Protein AF-A0A8C4RZ28-F1 (afdb_monomer)

Nearest PDB structures (foldseek):
  7pnw-assembly1_R  TM=8.929E-01  e=3.226E-17  Mus musculus
  8oir-assembly1_AR  TM=8.904E-01  e=5.263E-17  Homo sapiens
  6gaw-assembly1_Aa  TM=8.760E-01  e=1.327E-16  Sus scrofa
  6nf8-assembly1_a  TM=8.782E-01  e=1.621E-15  Bos taurus
  5aj4-assembly1_Aa  TM=8.940E-01  e=3.870E-15  Sus scrofa

Foldseek 3Di:
DDADPCVLVPDDPDDDDDDDDDDDDPVVVVVVPPDPCVQLAADDDDDDDDAWCAAACWDLPPVDDLVRTFGWHQDPVRDITGHGPLRSVLRCCVSPPDPPDDNDDDPCLVPVLQPLVCLVVQVVPPDDPVSLLSSLVNCLVVLVLVSCHNHSCSVVSLVSCLVVVNCVSVLVSCVVVVVQVVSQVSLVVSCVVCVPDPLNVVCVVVVQDRVSSVVSVCVVVPPPDDPCVVVVVVVVVPPDDDDDDD

Sequence (246 aa):
TGLDLQKVFRPVKMEMKHPSYHLMTDEQLFEQKKPTGQMLQIVPVLPERKPVCDILAVDITFNVPHRERFIVTREPDGTLCKATCVERDWMVQIYFPYKGRQLTAPAVFEEGLRRPIVHEVILNYRSRRIIHHLTYENIDQHGNCDLLCSTHHFGRMVWYLGSKIRIDGLIIDMILRGLIHDAESAVELYHMMYSQFQSVKEATVQQASRIDLLKVRCILFYLVVYCVTGCYEILKHNSVFEHLHM

Radius of gyration: 24.18 Å; Cα contacts (8 Å, |Δi|>4): 204; chains: 1; bounding box: 71×36×69 Å

Organism: Erpetoichthys calabaricus (NCBI:txid27687)

Solvent-accessible surface area (backbone atoms only — not comparable to full-atom values): 15357 Å² total; per-residue (Å²): 107,74,84,46,67,68,74,64,67,50,92,72,98,64,91,81,74,85,85,85,85,80,92,74,54,73,68,58,51,52,59,71,63,56,76,68,65,76,78,52,53,62,72,81,87,73,77,84,78,78,89,38,52,24,50,67,58,64,64,78,63,84,93,56,56,85,89,75,51,57,41,41,26,62,49,97,90,69,52,71,43,59,43,25,69,65,56,50,54,38,50,47,43,70,81,55,66,52,88,94,66,68,86,66,82,64,70,59,70,75,66,34,65,81,38,78,89,40,45,67,60,55,61,70,42,95,59,58,70,66,57,52,51,55,42,45,53,50,30,58,78,66,66,49,60,67,78,36,49,40,43,34,57,33,65,56,44,53,52,50,29,48,77,65,76,55,46,63,65,57,40,50,51,26,51,79,69,65,37,53,68,64,32,38,55,51,51,53,51,46,38,71,77,43,64,86,41,68,54,45,53,52,27,62,76,66,68,44,59,63,70,44,41,55,51,45,49,45,64,78,56,65,83,72,80,75,74,59,73,71,50,52,56,66,56,46,76,62,84,74,71,81,87,90,87,130

InterPro domains:
  IPR019374 Small ribosomal subunit protein mS22 [PF10245] (1-193)
  IPR019374 Small ribosomal subunit protein mS22 [PTHR13071] (1-216)

Secondary structure (DSSP, 8-state):
----HHHHTPPP-S-PPPP------HHHHHHHTS--GGGGPPPP-PPPPPP----EEE---TTS-TTT--EEE--TTS---BPPHHHHHHHHHHHS--TT--SSPPTHHHHGGG-GGGHHHHHHS---HHHHHHHHHHHHHTT-GGGGTTSTTHHHHHHHHHHTT--HHHHHHHHHTT-HHHHHHHHHHHHHH-TTSHHHHHHHHTT--THHHHHHHHHHHTTS-SSTTTHHHHHHTSS-------

Structure (mmCIF, N/CA/C/O backbone):
data_AF-A0A8C4RZ28-F1
#
_entry.id   AF-A0A8C4RZ28-F1
#
loop_
_atom_site.group_PDB
_atom_site.id
_atom_site.type_symbol
_atom_site.label_atom_id
_atom_site.label_alt_id
_atom_site.label_comp_id
_atom_site.label_asym_id
_atom_site.label_entity_id
_atom_site.label_seq_id
_atom_site.pdbx_PDB_ins_code
_atom_site.Cartn_x
_atom_site.Cartn_y
_atom_site.Cartn_z
_atom_site.occupancy
_atom_site.B_iso_or_equiv
_atom_site.auth_seq_id
_atom_site.auth_comp_id
_atom_site.auth_asym_id
_atom_site.auth_atom_id
_atom_site.pdbx_PDB_model_num
ATOM 1 N N . THR A 1 1 ? -8.500 -3.355 7.940 1.00 69.25 1 THR A N 1
ATOM 2 C CA . THR A 1 1 ? -8.484 -2.921 6.506 1.00 69.25 1 THR A CA 1
ATOM 3 C C . THR A 1 1 ? -9.834 -2.426 6.025 1.00 69.25 1 THR A C 1
ATOM 5 O O . THR A 1 1 ? -9.862 -1.516 5.201 1.00 69.25 1 THR A O 1
ATOM 8 N N . GLY A 1 2 ? -10.931 -3.043 6.483 1.00 79.88 2 GLY A N 1
ATOM 9 C CA . GLY A 1 2 ? -12.271 -2.792 5.959 1.00 79.88 2 GLY A CA 1
ATOM 10 C C . GLY A 1 2 ? -12.520 -3.433 4.590 1.00 79.88 2 GLY A C 1
ATOM 11 O O . GLY A 1 2 ? -11.589 -3.821 3.879 1.00 79.88 2 GLY A O 1
ATOM 12 N N . LEU A 1 3 ? -13.801 -3.537 4.241 1.00 83.38 3 LEU A N 1
ATOM 13 C CA . LEU A 1 3 ? -14.280 -3.875 2.908 1.00 83.38 3 LEU A CA 1
ATOM 14 C C . LEU A 1 3 ? -15.506 -3.012 2.606 1.00 83.38 3 LEU A C 1
ATOM 16 O O . LEU A 1 3 ? -16.610 -3.304 3.056 1.00 83.38 3 LEU A O 1
ATOM 20 N N . ASP A 1 4 ? -15.301 -1.974 1.809 1.00 86.94 4 ASP A N 1
ATOM 21 C CA . ASP A 1 4 ? -16.368 -1.181 1.212 1.00 86.94 4 ASP A CA 1
ATOM 22 C C . ASP A 1 4 ? -16.444 -1.491 -0.287 1.00 86.94 4 ASP A C 1
ATOM 24 O O . ASP A 1 4 ? -15.558 -1.129 -1.065 1.00 86.94 4 ASP A O 1
ATOM 28 N N . LEU A 1 5 ? -17.520 -2.172 -0.685 1.00 85.00 5 LEU A N 1
ATOM 29 C CA . LEU A 1 5 ? -17.770 -2.547 -2.074 1.00 85.00 5 LEU A CA 1
ATOM 30 C C . LEU A 1 5 ? -17.961 -1.319 -2.980 1.00 85.00 5 LEU A C 1
ATOM 32 O O . LEU A 1 5 ? -17.537 -1.365 -4.133 1.00 85.00 5 LEU A O 1
ATOM 36 N N . GLN A 1 6 ? -18.537 -0.220 -2.480 1.00 87.44 6 GLN A N 1
ATOM 37 C CA . GLN A 1 6 ? -18.760 0.996 -3.275 1.00 87.44 6 GLN A CA 1
ATOM 38 C C . GLN A 1 6 ? -17.433 1.676 -3.621 1.00 87.44 6 GLN A C 1
ATOM 40 O O . GLN A 1 6 ? -17.224 2.112 -4.754 1.00 87.44 6 GLN A O 1
ATOM 45 N N . LYS A 1 7 ? -16.497 1.714 -2.665 1.00 86.62 7 LYS A N 1
ATOM 46 C CA . LYS A 1 7 ? -15.151 2.259 -2.875 1.00 86.62 7 LYS A CA 1
ATOM 47 C C . LYS A 1 7 ? -14.280 1.356 -3.753 1.00 86.62 7 LYS A C 1
ATOM 49 O O . LYS A 1 7 ? -13.594 1.865 -4.639 1.00 86.62 7 LYS A O 1
ATOM 54 N N . VAL A 1 8 ? -14.326 0.034 -3.548 1.00 85.88 8 VAL A N 1
ATOM 55 C CA . VAL A 1 8 ? -13.552 -0.947 -4.340 1.00 85.88 8 VAL A CA 1
ATOM 56 C C . VAL A 1 8 ? -14.013 -0.988 -5.800 1.00 85.88 8 VAL A C 1
ATOM 58 O O . VAL A 1 8 ? -13.176 -0.984 -6.702 1.00 85.88 8 VAL A O 1
ATOM 61 N N . PHE A 1 9 ? -15.326 -0.982 -6.047 1.00 86.00 9 PHE A N 1
ATOM 62 C CA . PHE A 1 9 ? -15.919 -1.060 -7.388 1.00 86.00 9 PHE A CA 1
ATOM 63 C C . PHE A 1 9 ? -16.390 0.302 -7.923 1.00 86.00 9 PHE A C 1
ATOM 65 O O . PHE A 1 9 ? -17.337 0.375 -8.709 1.00 86.00 9 PHE A O 1
ATOM 72 N N . ARG A 1 10 ? -15.723 1.395 -7.524 1.00 88.00 10 ARG A N 1
ATOM 73 C CA . ARG A 1 10 ? -16.066 2.740 -8.007 1.00 88.00 10 ARG A CA 1
ATOM 74 C C . ARG A 1 10 ? -16.015 2.820 -9.547 1.00 88.00 10 ARG A C 1
ATOM 76 O O . ARG A 1 10 ? -15.091 2.262 -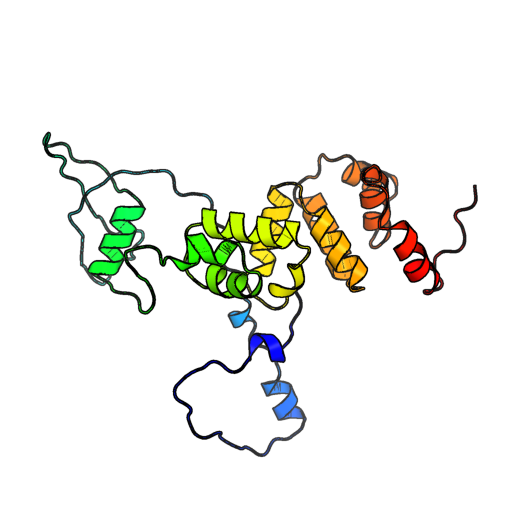10.148 1.00 88.00 10 ARG A O 1
ATOM 83 N N . PRO A 1 11 ? -16.929 3.557 -10.205 1.00 87.69 11 PRO A N 1
ATOM 84 C CA . PRO A 1 11 ? -16.898 3.728 -11.655 1.00 87.69 11 PRO A CA 1
ATOM 85 C C . PRO A 1 11 ? -15.580 4.349 -12.139 1.00 87.69 11 PRO A C 1
ATOM 87 O O . PRO A 1 11 ? -15.198 5.447 -11.729 1.00 87.69 11 PRO A O 1
ATOM 90 N N . VAL A 1 12 ? -14.885 3.655 -13.041 1.00 85.94 12 VAL A N 1
ATOM 91 C CA . VAL A 1 12 ? -13.654 4.141 -13.683 1.00 85.94 12 VAL A CA 1
ATOM 92 C C . VAL A 1 12 ? -13.994 4.702 -15.061 1.00 85.94 12 VAL A C 1
ATOM 94 O O . VAL A 1 12 ? -14.770 4.108 -15.805 1.00 85.94 12 VAL A O 1
ATOM 97 N N . LYS A 1 13 ? -13.384 5.836 -15.427 1.00 85.56 13 LYS A N 1
ATOM 98 C CA . LYS A 1 13 ? -13.502 6.412 -16.774 1.00 85.56 13 LYS A CA 1
ATOM 99 C C . LYS A 1 13 ? -12.837 5.479 -17.793 1.00 85.56 13 LYS A C 1
ATOM 101 O O . LYS A 1 13 ? -11.613 5.441 -17.890 1.00 85.56 13 LYS A O 1
ATOM 106 N N . MET A 1 14 ? -13.651 4.733 -18.530 1.00 85.25 14 MET A N 1
ATOM 107 C CA . MET A 1 14 ? -13.254 3.841 -19.621 1.00 85.25 14 MET A CA 1
ATOM 108 C C . MET A 1 14 ? -14.318 3.868 -20.726 1.00 85.25 14 MET A C 1
ATOM 110 O O . MET A 1 14 ? -15.401 4.417 -20.523 1.00 85.25 14 MET A O 1
ATOM 114 N N . GLU A 1 15 ? -14.025 3.276 -21.884 1.00 89.25 15 GLU A N 1
ATOM 115 C CA . GLU A 1 15 ? -15.022 3.081 -22.942 1.00 89.25 15 GLU A CA 1
ATOM 116 C C . GLU A 1 15 ? -16.187 2.238 -22.407 1.00 89.25 15 GLU A C 1
ATOM 118 O O . GLU A 1 15 ? -16.020 1.076 -22.027 1.00 89.25 15 GLU A O 1
ATOM 123 N N . MET A 1 16 ? -17.368 2.851 -22.316 1.00 85.75 16 MET A N 1
ATOM 124 C CA . MET A 1 16 ? -18.527 2.224 -21.689 1.00 85.75 16 MET A CA 1
ATOM 125 C C . MET A 1 16 ? -19.170 1.210 -22.633 1.00 85.75 16 MET A C 1
ATOM 127 O O . MET A 1 16 ? -19.556 1.537 -23.753 1.00 85.75 16 MET A O 1
ATOM 131 N N . LYS A 1 17 ? -19.330 -0.019 -22.144 1.00 89.62 17 LYS A N 1
ATOM 132 C CA . LYS A 1 17 ? -20.180 -1.040 -22.765 1.00 89.62 17 LYS A CA 1
ATOM 133 C C . LYS A 1 17 ? -21.597 -0.926 -22.205 1.00 89.62 17 LYS A C 1
ATOM 135 O O . LYS A 1 17 ? -21.784 -0.445 -21.088 1.00 89.62 17 LYS A O 1
ATOM 140 N N . HIS A 1 18 ? -22.590 -1.389 -22.960 1.00 92.19 18 HIS A N 1
ATOM 141 C CA . HIS A 1 18 ? -23.968 -1.437 -22.473 1.00 92.19 18 HIS A CA 1
ATOM 142 C C . HIS A 1 18 ? -24.080 -2.351 -21.234 1.00 92.19 18 HIS A C 1
ATOM 144 O O . HIS A 1 18 ? -23.489 -3.435 -21.237 1.00 92.19 18 HIS A O 1
ATOM 150 N N . PRO A 1 19 ? -24.812 -1.941 -20.181 1.00 93.38 19 PRO A N 1
ATOM 151 C CA . PRO A 1 19 ? -25.001 -2.759 -18.988 1.00 93.38 19 PRO A CA 1
ATOM 152 C C . PRO A 1 19 ? -25.872 -3.987 -19.287 1.00 93.38 19 PRO A C 1
ATOM 154 O O . PRO A 1 19 ? -26.877 -3.898 -19.991 1.00 93.38 19 PRO A O 1
ATOM 157 N N . SER A 1 20 ? -25.498 -5.134 -18.721 1.00 93.00 20 SER A N 1
ATOM 158 C CA . SER A 1 20 ? -26.235 -6.395 -18.839 1.00 93.00 20 SER A CA 1
ATOM 159 C C . SER A 1 20 ? -27.137 -6.621 -17.624 1.00 93.00 20 SER A C 1
ATOM 161 O O . SER A 1 20 ? -26.639 -6.839 -16.515 1.00 93.00 20 SER A O 1
ATOM 163 N N . TYR A 1 21 ? -28.452 -6.607 -17.832 1.00 94.50 21 TYR A N 1
ATOM 164 C CA . TYR A 1 21 ? -29.443 -6.870 -16.788 1.00 94.50 21 TYR A CA 1
ATOM 165 C C . TYR A 1 21 ? -29.777 -8.362 -16.711 1.00 94.50 21 TYR A C 1
ATOM 167 O O . TYR A 1 21 ? -29.933 -9.023 -17.734 1.00 94.50 21 TYR A O 1
ATOM 175 N N . HIS A 1 22 ? -29.908 -8.877 -15.490 1.00 92.88 22 HIS A N 1
ATOM 176 C CA . HIS A 1 22 ? -30.200 -10.279 -15.204 1.00 92.88 22 HIS A CA 1
ATOM 177 C C . HIS A 1 22 ? -31.216 -10.356 -14.060 1.00 92.88 22 HIS A C 1
ATOM 179 O O . HIS A 1 22 ? -31.146 -9.562 -13.123 1.00 92.88 22 HIS A O 1
ATOM 185 N N . LEU A 1 23 ? -32.141 -11.314 -14.126 1.00 95.56 23 LEU A N 1
ATOM 186 C CA . LEU A 1 23 ? -33.040 -11.644 -13.018 1.00 95.56 23 LEU A CA 1
ATOM 187 C C . LEU A 1 23 ? -32.355 -12.693 -12.134 1.00 95.56 23 LEU A C 1
ATOM 189 O O . LEU A 1 23 ? -31.813 -13.667 -12.655 1.00 95.56 23 LEU A O 1
ATOM 193 N N . MET A 1 24 ? -32.353 -12.481 -10.818 1.00 94.31 24 MET A N 1
ATOM 194 C CA . MET A 1 24 ? -31.663 -13.330 -9.841 1.00 94.31 24 MET A CA 1
ATOM 195 C C . MET A 1 24 ? -32.536 -13.551 -8.608 1.00 94.31 24 MET A C 1
ATOM 197 O O . MET A 1 24 ? -33.335 -12.688 -8.249 1.00 94.31 24 MET A O 1
ATOM 201 N N . THR A 1 25 ? -32.351 -14.694 -7.954 1.00 96.31 25 THR A N 1
ATOM 202 C CA . THR A 1 25 ? -32.879 -14.958 -6.606 1.00 96.31 25 THR A CA 1
ATOM 203 C C . THR A 1 25 ? -31.969 -14.353 -5.533 1.00 96.31 25 THR A C 1
ATOM 205 O O . THR A 1 25 ? -30.799 -14.063 -5.798 1.00 96.31 25 THR A O 1
ATOM 208 N N . ASP A 1 26 ? -32.478 -14.191 -4.309 1.00 94.69 26 ASP A N 1
ATOM 209 C CA . ASP A 1 26 ? -31.702 -13.634 -3.189 1.00 94.69 26 ASP A CA 1
ATOM 210 C C . ASP A 1 26 ? -30.440 -14.455 -2.875 1.00 94.69 26 ASP A C 1
ATOM 212 O O . ASP A 1 26 ? -29.389 -13.888 -2.573 1.00 94.69 26 ASP A O 1
ATOM 216 N N . GLU A 1 27 ? -30.510 -15.781 -3.025 1.00 93.69 27 GLU A N 1
ATOM 217 C CA . GLU A 1 27 ? -29.371 -16.692 -2.866 1.00 93.69 27 GLU A CA 1
ATOM 218 C C . GLU A 1 27 ? -28.278 -16.403 -3.906 1.00 93.69 27 GLU A C 1
ATOM 220 O O . GLU A 1 27 ? -27.130 -16.141 -3.546 1.00 93.69 27 GLU A O 1
ATOM 225 N N . GLN A 1 28 ? -28.642 -16.349 -5.193 1.00 92.00 28 GLN A N 1
ATOM 226 C CA . GLN A 1 28 ? -27.722 -16.018 -6.290 1.00 92.00 28 GLN A CA 1
ATOM 227 C C . GLN A 1 28 ? -27.103 -14.623 -6.119 1.00 92.00 28 GLN A C 1
ATOM 229 O O . GLN A 1 28 ? -25.911 -14.426 -6.364 1.00 92.00 28 GLN A O 1
ATOM 234 N N . LEU A 1 29 ? -27.900 -13.655 -5.664 1.00 90.12 29 LEU A N 1
ATOM 235 C CA . LEU A 1 29 ? -27.456 -12.293 -5.389 1.00 90.12 29 LEU A CA 1
ATOM 236 C C . LEU A 1 29 ? -26.497 -12.232 -4.190 1.00 90.12 29 LEU A C 1
ATOM 238 O O . LEU A 1 29 ? -25.532 -11.465 -4.225 1.00 90.12 29 LEU A O 1
ATOM 242 N N . PHE A 1 30 ? -26.706 -13.044 -3.150 1.00 87.25 30 PHE A N 1
ATOM 243 C CA . PHE A 1 30 ? -25.757 -13.181 -2.044 1.00 87.25 30 PHE A CA 1
ATOM 244 C C . PHE A 1 30 ? -24.435 -13.800 -2.513 1.00 87.25 30 PHE A C 1
ATOM 246 O O . PHE A 1 30 ? -23.367 -13.308 -2.149 1.00 87.25 30 PHE A O 1
ATOM 253 N N . GLU A 1 31 ? -24.486 -14.828 -3.363 1.00 87.94 31 GLU A N 1
ATOM 254 C CA . GLU A 1 31 ? -23.287 -15.459 -3.919 1.00 87.94 31 GLU A CA 1
ATOM 255 C C . GLU A 1 31 ? -22.462 -14.500 -4.778 1.00 87.94 31 GLU A C 1
ATOM 257 O O . GLU A 1 31 ? -21.252 -14.403 -4.580 1.00 87.94 31 GLU A O 1
ATOM 262 N N . GLN A 1 32 ? -23.099 -13.738 -5.672 1.00 84.06 32 GLN A N 1
ATOM 263 C CA . GLN A 1 32 ? -22.396 -12.753 -6.502 1.00 84.06 32 GLN A CA 1
ATOM 264 C C . GLN A 1 32 ? -21.867 -11.549 -5.714 1.00 84.06 32 GLN A C 1
ATOM 266 O O . GLN A 1 32 ? -20.890 -10.929 -6.129 1.00 84.06 32 GLN A O 1
ATOM 271 N N . LYS A 1 33 ? -22.467 -11.223 -4.563 1.00 80.56 33 LYS A N 1
ATOM 272 C CA . LYS A 1 33 ? -21.948 -10.193 -3.650 1.00 80.56 33 LYS A CA 1
ATOM 273 C C . LYS A 1 33 ? -20.729 -10.646 -2.838 1.00 80.56 33 LYS A C 1
ATOM 275 O O . LYS A 1 33 ? -20.120 -9.797 -2.183 1.00 80.56 33 LYS A O 1
ATOM 280 N N . LYS A 1 34 ? -20.349 -11.934 -2.854 1.00 76.88 34 LYS A N 1
ATOM 281 C CA . LYS A 1 34 ? -19.150 -12.412 -2.144 1.00 76.88 34 LYS A CA 1
ATOM 282 C C . LYS A 1 34 ? -17.901 -11.738 -2.747 1.00 76.88 34 LYS A C 1
ATOM 284 O O . LYS A 1 34 ? -17.627 -11.906 -3.934 1.00 76.88 34 LYS A O 1
ATOM 289 N N . PRO A 1 35 ? -17.125 -10.973 -1.960 1.00 66.62 35 PRO A N 1
ATOM 290 C CA . PRO A 1 35 ? -15.996 -10.198 -2.464 1.00 66.62 35 PRO A CA 1
ATOM 291 C C . PRO A 1 35 ? -14.853 -11.102 -2.936 1.00 66.62 35 PRO A C 1
ATOM 293 O O . PRO A 1 35 ? -14.369 -11.962 -2.197 1.00 66.62 35 PRO A O 1
ATOM 296 N N . THR A 1 36 ? -14.332 -10.850 -4.136 1.00 65.62 36 THR A N 1
ATOM 297 C CA . THR A 1 36 ? -13.135 -11.535 -4.631 1.00 65.62 36 THR A CA 1
ATOM 298 C C . THR A 1 36 ? -11.897 -11.019 -3.891 1.00 65.62 36 THR A C 1
ATOM 300 O O . THR A 1 36 ? -11.308 -10.004 -4.267 1.00 65.62 36 THR A O 1
ATOM 303 N N . GLY A 1 37 ? -11.466 -11.731 -2.843 1.00 66.31 37 GLY A N 1
ATOM 304 C CA . GLY A 1 37 ? -10.336 -11.334 -1.981 1.00 66.31 37 GLY A CA 1
ATOM 305 C C . GLY A 1 37 ? -9.010 -11.060 -2.712 1.00 66.31 37 GLY A C 1
ATOM 306 O O . GLY A 1 37 ? -8.143 -10.368 -2.184 1.00 66.31 37 GLY A O 1
ATOM 307 N N . GLN A 1 38 ? -8.878 -11.524 -3.959 1.00 72.56 38 GLN A N 1
ATOM 308 C CA . GLN A 1 38 ? -7.757 -11.231 -4.857 1.00 72.56 38 GLN A CA 1
ATOM 309 C C . GLN A 1 38 ? -7.548 -9.723 -5.105 1.00 72.56 38 GLN A C 1
ATOM 311 O O . GLN A 1 38 ? -6.407 -9.282 -5.206 1.00 72.56 38 GLN A O 1
ATOM 316 N N . MET A 1 39 ? -8.611 -8.906 -5.164 1.00 71.50 39 MET A N 1
ATOM 317 C CA . MET A 1 39 ? -8.486 -7.464 -5.461 1.00 71.50 39 MET A CA 1
ATOM 318 C C . MET A 1 39 ? -7.881 -6.646 -4.308 1.00 71.50 39 MET A C 1
ATOM 320 O O . MET A 1 39 ? -7.285 -5.595 -4.542 1.00 71.50 39 MET A O 1
ATOM 324 N N . LEU A 1 40 ? -8.012 -7.132 -3.069 1.00 81.69 40 LEU A N 1
ATOM 325 C CA . LEU A 1 40 ? -7.435 -6.515 -1.870 1.00 81.69 40 LEU A CA 1
ATOM 326 C C . LEU A 1 40 ? -6.154 -7.216 -1.394 1.00 81.69 40 LEU A C 1
ATOM 328 O O . LEU A 1 40 ? -5.654 -6.910 -0.311 1.00 81.69 40 LEU A O 1
ATOM 332 N N . GLN A 1 41 ? -5.594 -8.129 -2.197 1.00 84.06 41 GLN A N 1
ATOM 333 C CA . GLN A 1 41 ? -4.365 -8.832 -1.850 1.00 84.06 41 GLN A CA 1
ATOM 334 C C . GLN A 1 41 ? -3.201 -7.840 -1.699 1.00 84.06 41 GLN A C 1
ATOM 336 O O . GLN A 1 41 ? -2.799 -7.158 -2.643 1.00 84.06 41 GLN A O 1
ATOM 341 N N . ILE A 1 42 ? -2.649 -7.763 -0.487 1.00 82.31 42 ILE A N 1
ATOM 342 C CA . ILE A 1 42 ? -1.569 -6.834 -0.151 1.00 82.31 42 ILE A CA 1
ATOM 343 C C . ILE A 1 42 ? -0.306 -7.215 -0.934 1.00 82.31 42 ILE A C 1
ATOM 345 O O . ILE A 1 42 ? 0.193 -8.337 -0.840 1.00 82.31 42 ILE A O 1
ATOM 349 N N . VAL A 1 43 ? 0.248 -6.254 -1.677 1.00 81.06 43 VAL A N 1
ATOM 350 C CA . VAL A 1 43 ? 1.538 -6.423 -2.361 1.00 81.06 43 VAL A CA 1
ATOM 351 C C . VAL A 1 43 ? 2.650 -6.530 -1.304 1.00 81.06 43 VAL A C 1
ATOM 353 O O . VAL A 1 43 ? 2.762 -5.623 -0.473 1.00 81.06 43 VAL A O 1
ATOM 356 N N . PRO A 1 44 ? 3.493 -7.583 -1.324 1.00 83.50 44 PRO A N 1
ATOM 357 C CA . PRO A 1 44 ? 4.492 -7.812 -0.284 1.00 83.50 44 PRO A CA 1
ATOM 358 C C . PRO A 1 44 ? 5.498 -6.660 -0.189 1.00 83.50 44 PRO A C 1
ATOM 360 O O . PRO A 1 44 ? 6.042 -6.193 -1.196 1.00 83.50 44 PRO A O 1
ATOM 363 N N . VAL A 1 45 ? 5.772 -6.212 1.039 1.00 81.75 45 VAL A N 1
ATOM 364 C CA . VAL A 1 45 ? 6.764 -5.165 1.310 1.00 81.75 45 VAL A CA 1
ATOM 365 C C . VAL A 1 45 ? 8.161 -5.773 1.236 1.00 81.75 45 VAL A C 1
ATOM 367 O O . VAL A 1 45 ? 8.607 -6.457 2.150 1.00 81.75 45 VAL A O 1
ATOM 370 N N . LEU A 1 46 ? 8.862 -5.511 0.135 1.00 83.00 46 LEU A N 1
ATOM 371 C CA . LEU A 1 46 ? 10.240 -5.960 -0.055 1.00 83.00 46 LEU A CA 1
ATOM 372 C C . LEU A 1 46 ? 11.248 -4.973 0.570 1.00 83.00 46 LEU A C 1
ATOM 374 O O . LEU A 1 46 ? 10.980 -3.763 0.599 1.00 83.00 46 LEU A O 1
ATOM 378 N N . PRO A 1 47 ? 12.414 -5.457 1.042 1.00 79.44 47 PRO A N 1
ATOM 379 C CA . PRO A 1 47 ? 13.533 -4.594 1.401 1.00 79.44 47 PRO A CA 1
ATOM 380 C C . PRO A 1 47 ? 14.065 -3.849 0.169 1.00 79.44 47 PRO A C 1
ATOM 382 O O . PRO A 1 47 ? 13.747 -4.171 -0.979 1.00 79.44 47 PRO A O 1
ATOM 385 N N . GLU A 1 48 ? 14.887 -2.832 0.409 1.00 75.88 48 GLU A N 1
ATOM 386 C CA . GLU A 1 48 ? 15.544 -2.109 -0.673 1.00 75.88 48 GLU A CA 1
ATOM 387 C C . GLU A 1 48 ? 16.554 -3.012 -1.391 1.00 75.88 48 GLU A C 1
ATOM 389 O O . GLU A 1 48 ? 17.261 -3.808 -0.766 1.00 75.88 48 GLU A O 1
ATOM 394 N N . ARG A 1 49 ? 16.598 -2.916 -2.724 1.00 74.44 49 ARG A N 1
ATOM 395 C CA . ARG A 1 49 ? 17.598 -3.634 -3.513 1.00 74.44 49 ARG A CA 1
ATOM 396 C C . ARG A 1 49 ? 18.952 -2.992 -3.244 1.00 74.44 49 ARG A C 1
ATOM 398 O O . ARG A 1 49 ? 19.091 -1.784 -3.409 1.00 74.44 49 ARG A O 1
ATOM 405 N N . LYS A 1 50 ? 19.947 -3.799 -2.877 1.00 75.44 50 LYS A N 1
ATOM 406 C CA . LYS A 1 50 ? 21.337 -3.333 -2.849 1.00 75.44 50 LYS A CA 1
ATOM 407 C C . LYS A 1 50 ? 21.716 -2.823 -4.250 1.00 75.44 50 LYS A C 1
ATOM 409 O O . LYS A 1 50 ? 21.277 -3.438 -5.227 1.00 75.44 50 LYS A O 1
ATOM 414 N N . PRO A 1 51 ? 22.483 -1.726 -4.363 1.00 66.44 51 PRO A N 1
ATOM 415 C CA . PRO A 1 51 ? 23.005 -1.286 -5.642 1.00 66.44 51 PRO A CA 1
ATOM 416 C C . PRO A 1 51 ? 24.002 -2.310 -6.183 1.00 66.44 51 PRO A C 1
ATOM 418 O O . PRO A 1 51 ? 24.719 -2.993 -5.453 1.00 66.44 51 PRO A O 1
ATOM 421 N N . VAL A 1 52 ? 23.953 -2.414 -7.496 1.00 62.91 52 VAL A N 1
ATOM 422 C CA . VAL A 1 52 ? 24.624 -3.302 -8.444 1.00 62.91 52 VAL A CA 1
ATOM 423 C C . VAL A 1 52 ? 24.786 -2.300 -9.652 1.00 62.91 52 VAL A C 1
ATOM 425 O O . VAL A 1 52 ? 23.908 -1.456 -9.800 1.00 62.91 52 VAL A O 1
ATOM 428 N N . CYS A 1 53 ? 25.880 -2.212 -10.428 1.00 41.69 53 CYS A N 1
ATOM 429 C CA . CYS A 1 53 ? 26.071 -1.369 -11.647 1.00 41.69 53 CYS A CA 1
ATOM 430 C C . CYS A 1 53 ? 26.490 -2.153 -12.957 1.00 41.69 53 CYS A C 1
ATOM 432 O O . CYS A 1 53 ? 27.568 -2.720 -12.927 1.00 41.69 53 CYS A O 1
ATOM 434 N N . ASP A 1 54 ? 25.692 -2.176 -14.069 1.00 48.28 54 ASP A N 1
ATOM 435 C CA . ASP A 1 54 ? 25.792 -2.831 -15.453 1.00 48.28 54 ASP A CA 1
ATOM 436 C C . ASP A 1 54 ? 25.076 -1.856 -16.468 1.00 48.28 54 ASP A C 1
ATOM 438 O O . ASP A 1 54 ? 24.040 -1.303 -16.095 1.00 48.28 54 ASP A O 1
ATOM 442 N N . ILE A 1 55 ? 25.542 -1.721 -17.735 1.00 57.16 55 ILE A N 1
ATOM 443 C CA . ILE A 1 55 ? 25.177 -0.737 -18.816 1.00 57.16 55 ILE A CA 1
ATOM 444 C C . ILE A 1 55 ? 25.598 -1.233 -20.254 1.00 57.16 55 ILE A C 1
ATOM 446 O O . ILE A 1 55 ? 26.717 -0.973 -20.693 1.00 57.16 55 ILE A O 1
ATOM 450 N N . LEU A 1 56 ? 24.836 -1.904 -21.131 1.00 51.53 56 LEU A N 1
ATOM 451 C CA . LEU A 1 56 ? 23.402 -2.194 -21.230 1.00 51.53 56 LEU A CA 1
ATOM 452 C C . LEU A 1 56 ? 23.111 -3.455 -22.120 1.00 51.53 56 LEU A C 1
ATOM 454 O O . LEU A 1 56 ? 22.043 -3.499 -22.721 1.00 51.53 56 LEU A O 1
ATOM 458 N N . ALA A 1 57 ? 23.999 -4.455 -22.318 1.00 61.44 57 ALA A N 1
ATOM 459 C CA . ALA A 1 57 ? 23.719 -5.573 -23.261 1.00 61.44 57 ALA A CA 1
ATOM 460 C C . ALA A 1 57 ? 22.605 -6.512 -22.746 1.00 61.44 57 ALA A C 1
ATOM 462 O O . ALA A 1 57 ? 22.854 -7.354 -21.883 1.00 61.44 57 ALA A O 1
ATOM 463 N N . VAL A 1 58 ? 21.378 -6.334 -23.252 1.00 68.94 58 VAL A N 1
ATOM 464 C CA . VAL A 1 58 ? 20.156 -7.006 -22.780 1.00 68.94 58 VAL A CA 1
ATOM 465 C C . VAL A 1 58 ? 19.963 -8.362 -23.450 1.00 68.94 58 VAL A C 1
ATOM 467 O O . VAL A 1 58 ? 19.793 -8.441 -24.666 1.00 68.94 58 VAL A O 1
ATOM 470 N N . ASP A 1 59 ? 19.860 -9.420 -22.647 1.00 79.38 59 ASP A N 1
ATOM 471 C CA . ASP A 1 59 ? 19.242 -10.664 -23.103 1.00 79.38 59 ASP A CA 1
ATOM 472 C C . ASP A 1 59 ? 17.741 -10.437 -23.368 1.00 79.38 59 ASP A C 1
ATOM 474 O O . ASP A 1 59 ? 16.963 -10.179 -22.441 1.00 79.38 59 ASP A O 1
ATOM 478 N N . ILE A 1 60 ? 17.331 -10.549 -24.635 1.00 84.12 60 ILE A N 1
ATOM 479 C CA . ILE A 1 60 ? 15.944 -10.399 -25.108 1.00 84.12 60 ILE A CA 1
ATOM 480 C C . ILE A 1 60 ? 15.192 -11.738 -25.259 1.00 84.12 60 ILE A C 1
ATOM 482 O O . ILE A 1 60 ? 14.055 -11.759 -25.726 1.00 84.12 60 ILE A O 1
ATOM 486 N N . THR A 1 61 ? 15.763 -12.864 -24.8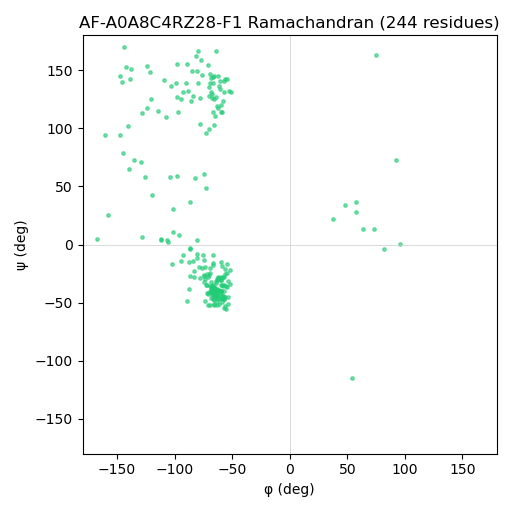15 1.00 87.06 61 THR A N 1
ATOM 487 C CA . THR A 1 61 ? 15.139 -14.202 -24.891 1.00 87.06 61 THR A CA 1
ATOM 488 C C . THR A 1 61 ? 13.811 -14.242 -24.136 1.00 87.06 61 THR A C 1
ATOM 490 O O . THR A 1 61 ? 13.801 -14.108 -22.915 1.00 87.06 61 THR A O 1
ATOM 493 N N . PHE A 1 62 ? 12.672 -14.431 -24.808 1.00 82.50 62 PHE A N 1
ATOM 494 C CA . PHE A 1 62 ? 11.342 -14.271 -24.189 1.00 82.50 62 PHE A CA 1
ATOM 495 C C . PHE A 1 62 ? 11.105 -15.111 -22.920 1.00 82.50 62 PHE A C 1
ATOM 497 O O . PHE A 1 62 ? 10.480 -14.616 -21.987 1.00 82.50 62 PHE A O 1
ATOM 504 N N . ASN A 1 63 ? 11.649 -16.329 -22.842 1.00 87.06 63 ASN A N 1
ATOM 505 C CA . ASN A 1 63 ? 11.356 -17.278 -21.758 1.00 87.06 63 ASN A CA 1
ATOM 506 C C . ASN A 1 63 ? 12.128 -17.036 -20.436 1.00 87.06 63 ASN A C 1
ATOM 508 O O . ASN A 1 63 ? 12.016 -17.833 -19.511 1.00 87.06 63 ASN A O 1
ATOM 512 N N . VAL A 1 64 ? 12.924 -15.963 -20.331 1.00 85.94 64 VAL A N 1
ATOM 513 C CA . VAL A 1 64 ? 13.699 -15.632 -19.117 1.00 85.94 64 VAL A CA 1
ATOM 514 C C . VAL A 1 64 ? 12.956 -14.586 -18.266 1.00 85.94 64 VAL A C 1
ATOM 516 O O . VAL A 1 64 ? 12.601 -13.516 -18.781 1.00 85.94 64 VAL A O 1
ATOM 519 N N . PRO A 1 65 ? 12.722 -14.812 -16.959 1.00 87.31 65 PRO A N 1
ATOM 520 C CA . PRO A 1 65 ? 12.054 -13.826 -16.115 1.00 87.31 65 PRO A CA 1
ATOM 521 C C . PRO A 1 65 ? 12.941 -12.587 -15.904 1.00 87.31 65 PRO A C 1
ATOM 523 O O . PRO A 1 65 ? 14.155 -12.678 -15.733 1.00 87.31 65 PRO A O 1
ATOM 526 N N . HIS A 1 66 ? 12.341 -11.392 -15.851 1.00 84.81 66 HIS A N 1
ATOM 527 C CA . HIS A 1 66 ? 13.087 -10.118 -15.792 1.00 84.81 66 HIS A CA 1
ATOM 528 C C . HIS A 1 66 ? 14.026 -9.953 -14.576 1.00 84.81 66 HIS A C 1
ATOM 530 O O . HIS A 1 66 ? 14.861 -9.050 -14.575 1.00 84.81 66 HIS A O 1
ATOM 536 N N . ARG A 1 67 ? 13.887 -10.789 -13.535 1.00 81.25 67 ARG A N 1
ATOM 537 C CA . ARG A 1 67 ? 14.801 -10.818 -12.379 1.00 81.25 67 ARG A CA 1
ATOM 538 C C . ARG A 1 67 ? 16.120 -11.540 -12.674 1.00 81.25 67 ARG A C 1
ATOM 540 O O . ARG A 1 67 ? 17.121 -11.195 -12.060 1.00 81.25 67 ARG A O 1
ATOM 547 N N . GLU A 1 68 ? 16.107 -12.503 -13.592 1.00 83.19 68 GLU A N 1
ATOM 548 C CA . GLU A 1 68 ? 17.245 -13.374 -13.923 1.00 83.19 68 GLU A CA 1
ATOM 549 C C . GLU A 1 68 ? 17.945 -12.958 -15.226 1.00 83.19 68 GLU A C 1
ATOM 551 O O . GLU A 1 68 ? 19.098 -13.321 -15.434 1.00 83.19 68 GLU A O 1
ATOM 556 N N . ARG A 1 69 ? 17.297 -12.138 -16.072 1.00 84.00 69 ARG A N 1
ATOM 557 C CA . ARG A 1 69 ? 17.911 -11.563 -17.285 1.00 84.00 69 ARG A CA 1
ATOM 558 C C . ARG A 1 69 ? 19.231 -10.861 -16.995 1.00 84.00 69 ARG A C 1
ATOM 560 O O . ARG A 1 69 ? 19.288 -9.972 -16.140 1.00 84.00 69 ARG A O 1
ATOM 567 N N . PHE A 1 70 ? 20.238 -11.169 -17.802 1.00 79.50 70 PHE A N 1
ATOM 568 C CA . PHE A 1 70 ? 21.505 -10.446 -17.860 1.00 79.50 70 PHE A CA 1
ATOM 569 C C . PHE A 1 70 ? 21.356 -9.161 -18.696 1.00 79.50 70 PHE A C 1
ATOM 571 O O . PHE A 1 70 ? 20.654 -9.147 -19.708 1.00 79.50 70 PHE A O 1
ATOM 578 N N . ILE A 1 71 ? 21.973 -8.070 -18.234 1.00 79.00 71 ILE A N 1
ATOM 579 C CA . ILE A 1 71 ? 21.947 -6.734 -18.853 1.00 79.00 71 ILE A CA 1
ATOM 580 C C . ILE A 1 71 ? 23.312 -6.108 -18.532 1.00 79.00 71 ILE A C 1
ATOM 582 O O . ILE A 1 71 ? 23.359 -5.615 -17.431 1.00 79.00 71 ILE A O 1
ATOM 586 N N . VAL A 1 72 ? 24.387 -6.159 -19.353 1.00 79.38 72 VAL A N 1
ATOM 587 C CA . VAL A 1 72 ? 25.808 -6.001 -18.866 1.00 79.38 72 VAL A CA 1
ATOM 588 C C . VAL A 1 72 ? 26.616 -4.707 -19.206 1.00 79.38 72 VAL A C 1
ATOM 590 O O . VAL A 1 72 ? 26.427 -4.241 -20.329 1.00 79.38 72 VAL A O 1
ATOM 593 N N . THR A 1 73 ? 27.481 -4.107 -18.315 1.00 74.19 73 THR A N 1
ATOM 594 C CA . THR A 1 73 ? 28.246 -2.829 -18.626 1.00 74.19 73 THR A CA 1
ATOM 595 C C . THR A 1 73 ? 29.332 -2.986 -19.680 1.00 74.19 73 THR A C 1
ATOM 597 O O . THR A 1 73 ? 30.086 -3.952 -19.666 1.00 74.19 73 THR A O 1
ATOM 600 N N . ARG A 1 74 ? 29.542 -1.920 -20.465 1.00 78.44 74 ARG A N 1
ATOM 601 C CA . ARG A 1 74 ? 30.905 -1.479 -20.786 1.00 78.44 74 ARG A CA 1
ATOM 602 C C . ARG A 1 74 ? 31.092 0.013 -20.498 1.00 78.44 74 ARG A C 1
ATOM 604 O O . ARG A 1 74 ? 30.489 0.847 -21.168 1.00 78.44 74 ARG A O 1
ATOM 611 N N . GLU A 1 75 ? 31.928 0.334 -19.517 1.00 77.62 75 GLU A N 1
ATOM 612 C CA . GLU A 1 75 ? 32.383 1.706 -19.259 1.00 77.62 75 GLU A CA 1
ATOM 613 C C . GLU A 1 75 ? 33.466 2.133 -20.281 1.00 77.62 75 GLU A C 1
ATOM 615 O O . GLU A 1 75 ? 34.067 1.275 -20.941 1.00 77.62 75 GLU A O 1
ATOM 620 N N . PRO A 1 76 ? 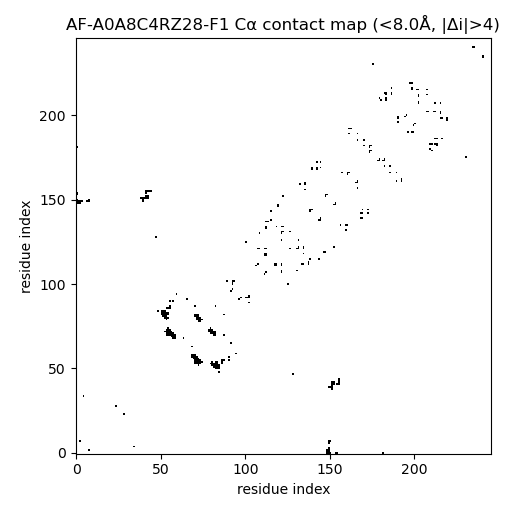33.706 3.447 -20.491 1.00 83.25 76 PRO A N 1
ATOM 621 C CA . PRO A 1 76 ? 34.663 3.934 -21.495 1.00 83.25 76 PRO A CA 1
ATOM 622 C C . PRO A 1 76 ? 36.129 3.579 -21.189 1.00 83.25 76 PRO A C 1
ATOM 624 O O . PRO A 1 76 ? 36.967 3.636 -22.085 1.00 83.25 76 PRO A O 1
ATOM 627 N N . ASP A 1 77 ? 36.434 3.188 -19.952 1.00 82.50 77 ASP A N 1
ATOM 628 C CA . ASP A 1 77 ? 37.721 2.629 -19.522 1.00 82.50 77 ASP A CA 1
ATOM 629 C C . ASP A 1 77 ? 37.929 1.166 -19.980 1.00 82.50 77 ASP A C 1
ATOM 631 O O . ASP A 1 77 ? 39.043 0.647 -19.937 1.00 82.50 77 ASP A O 1
ATOM 635 N N . GLY A 1 78 ? 36.865 0.503 -20.452 1.00 79.62 78 GLY A N 1
ATOM 636 C CA . GLY A 1 78 ? 36.849 -0.898 -20.861 1.00 79.62 78 GLY A CA 1
ATOM 637 C C . GLY A 1 78 ? 36.370 -1.887 -19.793 1.00 79.62 78 GLY A C 1
ATOM 638 O O . GLY A 1 78 ? 36.314 -3.083 -20.095 1.00 79.62 78 GLY A O 1
ATOM 639 N N . THR A 1 79 ? 35.998 -1.428 -18.595 1.00 79.75 79 THR A N 1
ATOM 640 C CA . THR A 1 79 ? 35.574 -2.281 -17.473 1.00 79.75 79 THR A CA 1
ATOM 641 C C . THR A 1 79 ? 34.141 -2.810 -17.656 1.00 79.75 79 THR A C 1
ATOM 643 O O . THR A 1 79 ? 33.271 -2.143 -18.226 1.00 79.75 79 THR A O 1
ATOM 646 N N . LEU A 1 80 ? 33.900 -4.039 -17.175 1.00 72.94 80 LEU A N 1
ATOM 647 C CA . LEU A 1 80 ? 32.619 -4.757 -17.230 1.00 72.94 80 LEU A CA 1
ATOM 648 C C . LEU A 1 80 ? 32.127 -5.102 -15.804 1.00 72.94 80 LEU A C 1
ATOM 650 O O . LEU A 1 80 ? 32.832 -5.748 -15.031 1.00 72.94 80 LEU A O 1
ATOM 654 N N . CYS A 1 81 ? 30.908 -4.689 -15.467 1.00 71.44 81 CYS A N 1
ATOM 655 C CA . CYS A 1 81 ? 30.303 -4.568 -14.130 1.00 71.44 81 CYS A CA 1
ATOM 656 C C . CYS A 1 81 ? 28.808 -4.978 -14.188 1.00 71.44 81 CYS A C 1
ATOM 658 O O . CYS A 1 81 ? 28.240 -4.784 -15.256 1.00 71.44 81 CYS A O 1
ATOM 660 N N . LYS A 1 82 ? 28.228 -5.478 -13.055 1.00 72.94 82 LYS A N 1
ATOM 661 C CA . LYS A 1 82 ? 26.869 -6.074 -12.759 1.00 72.94 82 LYS A CA 1
ATOM 662 C C . LYS A 1 82 ? 25.779 -5.072 -12.253 1.00 72.94 82 LYS A C 1
ATOM 664 O O . LYS A 1 82 ? 26.068 -4.577 -11.190 1.00 72.94 82 LYS A O 1
ATOM 669 N N . ALA A 1 83 ? 24.515 -4.985 -12.766 1.00 73.31 83 ALA A N 1
ATOM 670 C CA . ALA A 1 83 ? 23.435 -3.943 -13.048 1.00 73.31 83 ALA A CA 1
ATOM 671 C C . ALA A 1 83 ? 22.847 -2.869 -12.100 1.00 73.31 83 ALA A C 1
ATOM 673 O O . ALA A 1 83 ? 22.231 -3.244 -11.096 1.00 73.31 83 ALA A O 1
ATOM 674 N N . THR A 1 84 ? 22.752 -1.583 -12.555 1.00 82.25 84 THR A N 1
ATOM 675 C CA . THR A 1 84 ? 21.922 -0.574 -11.842 1.00 82.25 84 THR A CA 1
ATOM 676 C C . THR A 1 84 ? 20.448 -0.867 -12.002 1.00 82.25 84 THR A C 1
ATOM 678 O O . THR A 1 84 ? 19.938 -1.201 -13.073 1.00 82.25 84 THR A O 1
ATOM 681 N N . CYS A 1 85 ? 19.733 -0.761 -10.883 1.00 79.81 85 CYS A N 1
ATOM 682 C CA . CYS A 1 85 ? 18.314 -1.072 -10.847 1.00 79.81 85 CYS A CA 1
ATOM 683 C C . CYS A 1 85 ? 17.498 -0.143 -11.755 1.00 79.81 85 CYS A C 1
ATOM 685 O O . CYS A 1 85 ? 16.494 -0.592 -12.297 1.00 79.81 85 CYS A O 1
ATOM 687 N N . VAL A 1 86 ? 17.938 1.108 -11.943 1.00 81.38 86 VAL A N 1
ATOM 688 C CA . VAL A 1 86 ? 17.265 2.094 -12.802 1.00 81.38 86 VAL A CA 1
ATOM 689 C C . VAL A 1 86 ? 17.472 1.759 -14.277 1.00 81.38 86 VAL A C 1
ATOM 691 O O . VAL A 1 86 ? 16.491 1.668 -15.009 1.00 81.38 86 VAL A O 1
ATOM 694 N N . GLU A 1 87 ? 18.707 1.488 -14.702 1.00 81.31 87 GLU A N 1
ATOM 695 C CA . GLU A 1 87 ? 19.012 1.139 -16.097 1.00 81.31 87 GLU A CA 1
ATOM 696 C C . GLU A 1 87 ? 18.408 -0.209 -16.491 1.00 81.31 87 GLU A C 1
ATOM 698 O O . GLU A 1 87 ? 17.825 -0.321 -17.568 1.00 81.31 87 GLU A O 1
ATOM 703 N N . ARG A 1 88 ? 18.431 -1.209 -15.594 1.00 83.00 88 ARG A N 1
ATOM 704 C CA . ARG A 1 88 ? 17.679 -2.464 -15.772 1.00 83.00 88 ARG A CA 1
ATOM 705 C C . ARG A 1 88 ? 16.183 -2.195 -15.946 1.00 83.00 88 ARG A C 1
ATOM 707 O O . ARG A 1 88 ? 15.570 -2.780 -16.834 1.00 83.00 88 ARG A O 1
ATOM 714 N N . ASP A 1 89 ? 15.582 -1.350 -15.109 1.00 84.31 89 ASP A N 1
ATOM 715 C CA . ASP A 1 89 ? 14.149 -1.045 -15.188 1.00 84.31 89 ASP A CA 1
ATOM 716 C C . ASP A 1 89 ? 13.777 -0.294 -16.479 1.00 84.31 89 ASP A C 1
ATOM 718 O O . ASP A 1 89 ? 12.720 -0.572 -17.053 1.00 84.31 89 ASP A O 1
ATOM 722 N N . TRP A 1 90 ? 14.645 0.600 -16.965 1.00 86.50 90 TRP A N 1
ATOM 723 C CA . TRP A 1 90 ? 14.511 1.252 -18.271 1.00 86.50 90 TRP A CA 1
ATOM 724 C C . TRP A 1 90 ? 14.650 0.260 -19.421 1.00 86.50 90 TRP A C 1
ATOM 726 O O . TRP A 1 90 ? 13.762 0.186 -20.264 1.00 86.50 90 TRP A O 1
ATOM 736 N N . MET A 1 91 ? 15.707 -0.551 -19.430 1.00 87.00 91 MET A N 1
ATOM 737 C CA . MET A 1 91 ? 15.958 -1.537 -20.479 1.00 87.00 91 MET A CA 1
ATOM 738 C C . MET A 1 91 ? 14.844 -2.573 -20.589 1.00 87.00 91 MET A C 1
ATOM 740 O O . MET A 1 91 ? 14.366 -2.855 -21.687 1.00 87.00 91 MET A O 1
ATOM 744 N N . VAL A 1 92 ? 14.353 -3.082 -19.456 1.00 87.88 92 VAL A N 1
ATOM 745 C CA . VAL A 1 92 ? 13.184 -3.967 -19.446 1.00 87.88 92 VAL A CA 1
ATOM 746 C C . VAL A 1 92 ? 11.961 -3.261 -20.035 1.00 87.88 92 VAL A C 1
ATOM 748 O O . VAL A 1 92 ? 11.246 -3.885 -20.804 1.00 87.88 92 VAL A O 1
ATOM 751 N N . GLN A 1 93 ? 11.727 -1.977 -19.751 1.00 89.00 93 GLN A N 1
ATOM 752 C CA . GLN A 1 93 ? 10.586 -1.247 -20.317 1.00 89.00 93 GLN A CA 1
ATOM 753 C C . GLN A 1 93 ? 10.761 -0.873 -21.805 1.00 89.00 93 GLN A C 1
ATOM 755 O O . GLN A 1 93 ? 9.756 -0.737 -22.498 1.00 89.00 93 GLN A O 1
ATOM 760 N N . ILE A 1 94 ? 11.993 -0.723 -22.306 1.00 89.94 94 ILE A N 1
ATOM 761 C CA . ILE A 1 94 ? 12.282 -0.487 -23.733 1.00 89.94 94 ILE A CA 1
ATOM 762 C C . ILE A 1 94 ? 12.015 -1.759 -24.549 1.00 89.94 94 ILE A C 1
ATOM 764 O O . ILE A 1 94 ? 11.273 -1.711 -25.527 1.00 89.94 94 ILE A O 1
ATOM 768 N N . TYR A 1 95 ? 12.586 -2.897 -24.140 1.00 89.75 95 TYR A N 1
ATOM 769 C CA . TYR A 1 95 ? 12.467 -4.159 -24.884 1.00 89.75 95 TYR A CA 1
ATOM 770 C C . TYR A 1 95 ? 11.171 -4.935 -24.587 1.00 89.75 95 TYR A C 1
ATOM 772 O O . TYR A 1 95 ? 10.679 -5.662 -25.446 1.00 89.75 95 TYR A O 1
ATOM 780 N N . PHE A 1 96 ? 10.592 -4.771 -23.393 1.00 90.19 96 PHE A N 1
ATOM 781 C CA . PHE A 1 96 ? 9.358 -5.431 -22.948 1.00 90.19 96 PHE A CA 1
ATOM 782 C C . PHE A 1 96 ? 8.361 -4.392 -22.392 1.00 90.19 96 PHE A C 1
ATOM 784 O O . PHE A 1 96 ? 8.137 -4.322 -21.178 1.00 90.19 96 PHE A O 1
ATOM 791 N N . PRO A 1 97 ? 7.760 -3.553 -23.258 1.00 90.44 97 PRO A N 1
ATOM 792 C CA . PRO A 1 97 ? 6.949 -2.415 -22.835 1.00 90.44 97 PRO A CA 1
ATOM 793 C C . PRO A 1 97 ? 5.679 -2.840 -22.091 1.00 90.44 97 PRO A C 1
ATOM 795 O O . PRO A 1 97 ? 4.721 -3.354 -22.672 1.00 90.44 97 PRO A O 1
ATOM 798 N N . TYR A 1 98 ? 5.631 -2.559 -20.788 1.00 85.81 98 TYR A N 1
ATOM 799 C CA . TYR A 1 98 ? 4.435 -2.756 -19.976 1.00 85.81 98 TYR A CA 1
ATOM 800 C C . TYR A 1 98 ? 3.492 -1.552 -20.103 1.00 85.81 98 TYR A C 1
ATOM 802 O O . TYR A 1 98 ? 3.906 -0.407 -19.887 1.00 85.81 98 TYR A O 1
ATOM 810 N N . LYS A 1 99 ? 2.212 -1.793 -20.423 1.00 84.62 99 LYS A N 1
ATOM 811 C CA . LYS A 1 99 ? 1.201 -0.728 -20.563 1.00 84.62 99 LYS A CA 1
ATOM 812 C C . LYS A 1 99 ? 1.094 0.095 -19.270 1.00 84.62 99 LYS A C 1
ATOM 814 O O . LYS A 1 99 ? 0.989 -0.460 -18.180 1.00 84.62 99 LYS A O 1
ATOM 819 N N . GLY A 1 100 ? 1.121 1.422 -19.401 1.00 78.62 100 GLY A N 1
ATOM 820 C CA . GLY A 1 100 ? 1.015 2.363 -18.278 1.00 78.62 100 GLY A CA 1
ATOM 821 C C . GLY A 1 100 ? 2.311 2.631 -17.500 1.00 78.62 100 GLY A C 1
ATOM 822 O O . GLY A 1 100 ? 2.303 3.495 -16.627 1.00 78.62 100 GLY A O 1
ATOM 823 N N . ARG A 1 101 ? 3.432 1.959 -17.810 1.00 81.94 101 ARG A N 1
ATOM 824 C CA . ARG A 1 101 ? 4.750 2.286 -17.239 1.00 81.94 101 ARG A CA 1
ATOM 825 C C . ARG A 1 101 ? 5.507 3.232 -18.176 1.00 81.94 101 ARG A C 1
ATOM 827 O O . ARG A 1 101 ? 5.696 2.925 -19.348 1.00 81.94 101 ARG A O 1
ATOM 834 N N . GLN A 1 102 ? 5.954 4.370 -17.657 1.00 82.12 102 GLN A N 1
ATOM 835 C CA . GLN A 1 102 ? 6.824 5.310 -18.375 1.00 82.12 102 GLN A CA 1
ATOM 836 C C . GLN A 1 102 ? 8.298 5.098 -17.985 1.00 82.12 102 GLN A C 1
ATOM 838 O O . GLN A 1 102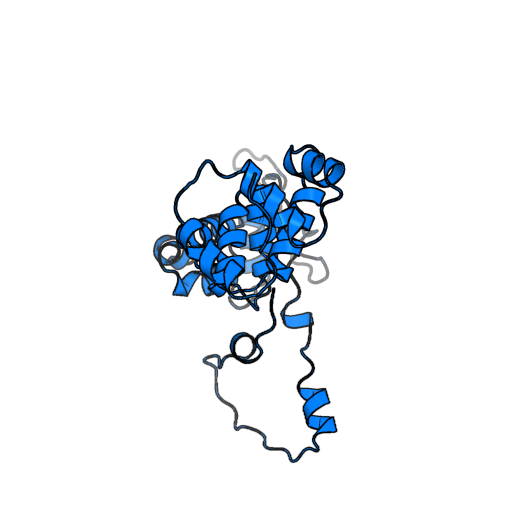 ? 8.579 4.578 -16.903 1.00 82.12 102 GLN A O 1
ATOM 843 N N . LEU A 1 103 ? 9.228 5.478 -18.871 1.00 82.94 103 LEU A N 1
ATOM 844 C CA . LEU A 1 103 ? 10.676 5.436 -18.603 1.00 82.94 103 LEU A CA 1
ATOM 845 C C . LEU A 1 103 ? 11.063 6.495 -17.562 1.00 82.94 103 LEU A C 1
ATOM 847 O O . LEU A 1 103 ? 11.668 6.188 -16.534 1.00 82.94 103 LEU A O 1
ATOM 851 N N . THR A 1 104 ? 10.650 7.737 -17.808 1.00 81.25 104 THR A N 1
ATOM 852 C CA . THR A 1 104 ? 10.786 8.852 -16.869 1.00 81.25 104 THR A CA 1
ATOM 853 C C . THR A 1 104 ? 9.670 8.800 -15.824 1.00 81.25 104 THR A C 1
ATOM 855 O O . THR A 1 104 ? 8.563 8.329 -16.088 1.00 81.25 104 THR A O 1
ATOM 858 N N . ALA A 1 105 ? 9.958 9.281 -14.617 1.00 76.88 105 ALA A N 1
ATOM 859 C CA . ALA A 1 105 ? 8.949 9.475 -13.585 1.00 76.88 105 ALA A CA 1
ATOM 860 C C . ALA A 1 105 ? 7.978 10.610 -13.993 1.00 76.88 105 ALA A C 1
ATOM 862 O O . ALA A 1 105 ? 8.451 11.688 -14.349 1.00 76.88 105 ALA A O 1
ATOM 863 N N . PRO A 1 106 ? 6.645 10.416 -13.940 1.00 79.94 106 PRO A N 1
ATOM 864 C CA . PRO A 1 106 ? 5.688 11.500 -14.155 1.00 79.94 106 PRO A CA 1
ATOM 865 C C . PRO A 1 106 ? 5.839 12.643 -13.138 1.00 79.94 106 PRO A C 1
ATOM 867 O O . PRO A 1 106 ? 5.967 12.389 -11.939 1.00 79.94 106 PRO A O 1
ATOM 870 N N . ALA A 1 107 ? 5.698 13.891 -13.600 1.00 79.44 107 ALA A N 1
ATOM 871 C CA . ALA A 1 107 ? 5.776 15.111 -12.776 1.00 79.44 107 ALA A CA 1
ATOM 872 C C . ALA A 1 107 ? 4.788 15.139 -11.585 1.00 79.44 107 ALA A C 1
ATOM 874 O O . ALA A 1 107 ? 5.015 15.810 -10.580 1.00 79.44 107 ALA A O 1
ATOM 875 N N . VAL A 1 108 ? 3.719 14.335 -11.651 1.00 79.25 108 VAL A N 1
ATOM 876 C CA . VAL A 1 108 ? 2.746 14.129 -10.563 1.00 79.25 108 VAL A CA 1
ATOM 877 C C . VAL A 1 108 ? 3.412 13.689 -9.248 1.00 79.25 108 VAL A C 1
ATOM 879 O O . VAL A 1 108 ? 2.853 13.938 -8.183 1.00 79.25 108 VAL A O 1
ATOM 882 N N . PHE A 1 109 ? 4.601 13.079 -9.275 1.00 74.69 109 PHE A N 1
ATOM 883 C CA . PHE A 1 109 ? 5.316 12.709 -8.046 1.00 74.69 109 PHE A CA 1
ATOM 884 C C . PHE A 1 109 ? 6.000 13.867 -7.320 1.00 74.69 109 PHE A C 1
ATOM 886 O O . PHE A 1 109 ? 6.254 13.740 -6.124 1.00 74.69 109 PHE A O 1
ATOM 893 N N . GLU A 1 110 ? 6.268 14.979 -8.001 1.00 72.12 110 GLU A N 1
ATOM 894 C CA . GLU A 1 110 ? 6.887 16.161 -7.396 1.00 72.12 110 GLU A CA 1
ATOM 895 C C . GLU A 1 110 ? 5.809 17.096 -6.832 1.00 72.12 110 GLU A C 1
ATOM 897 O O . GLU A 1 110 ? 5.851 17.476 -5.661 1.00 72.12 110 GLU A O 1
ATOM 902 N N . GLU A 1 111 ? 4.774 17.395 -7.623 1.00 68.75 111 GLU A N 1
ATOM 903 C CA . GLU A 1 111 ? 3.698 18.313 -7.223 1.00 68.75 111 GLU A CA 1
ATOM 904 C C . GLU A 1 111 ? 2.544 17.629 -6.470 1.00 68.75 111 GLU A C 1
ATOM 906 O O . GLU A 1 111 ? 1.966 18.188 -5.532 1.00 68.75 111 GLU A O 1
ATOM 911 N N . GLY A 1 112 ? 2.175 16.413 -6.885 1.00 65.31 112 GLY A N 1
ATOM 912 C CA . GLY A 1 112 ? 0.968 15.719 -6.426 1.00 65.31 112 GLY A CA 1
ATOM 913 C C . GLY A 1 112 ? 1.065 15.173 -5.003 1.00 65.31 112 GLY A C 1
ATOM 914 O O . GLY A 1 112 ? 0.037 14.972 -4.361 1.00 65.31 112 GLY A O 1
ATOM 915 N N . LEU A 1 113 ? 2.280 15.009 -4.471 1.00 68.31 113 LEU A N 1
ATOM 916 C CA . LEU A 1 113 ? 2.531 14.520 -3.110 1.00 68.31 113 LEU A CA 1
ATOM 917 C C . LEU A 1 113 ? 1.860 15.389 -2.029 1.00 68.31 113 LEU A C 1
ATOM 919 O O . LEU A 1 113 ? 1.500 14.880 -0.967 1.00 68.31 113 LEU A O 1
ATOM 923 N N . ARG A 1 114 ? 1.662 16.685 -2.315 1.00 69.19 114 ARG A N 1
ATOM 924 C CA . ARG A 1 114 ? 1.019 17.670 -1.427 1.00 69.19 114 ARG A CA 1
ATOM 925 C C . ARG A 1 114 ? -0.515 17.617 -1.433 1.00 69.19 114 ARG A C 1
ATOM 927 O O . ARG A 1 114 ? -1.135 18.335 -0.657 1.00 69.19 114 ARG A O 1
ATOM 934 N N . ARG A 1 115 ? -1.149 16.842 -2.324 1.00 75.88 115 ARG A N 1
ATOM 935 C CA . ARG A 1 115 ? -2.611 16.853 -2.521 1.00 75.88 115 ARG A CA 1
ATOM 936 C C . ARG A 1 115 ? -3.231 15.512 -2.102 1.00 75.88 115 ARG A C 1
ATOM 938 O O . ARG A 1 115 ? -2.990 14.524 -2.796 1.00 75.88 115 ARG A O 1
ATOM 945 N N . PRO A 1 116 ? -4.084 15.460 -1.056 1.00 68.44 116 PRO A N 1
ATOM 946 C CA . PRO A 1 116 ? -4.592 14.195 -0.511 1.00 68.44 116 PRO A CA 1
ATOM 947 C C . PRO A 1 116 ? -5.307 13.324 -1.551 1.00 68.44 116 PRO A C 1
ATOM 949 O O . PRO A 1 116 ? -5.066 12.127 -1.639 1.00 68.44 116 PRO A O 1
ATOM 952 N N . ILE A 1 117 ? -6.094 13.941 -2.436 1.00 68.69 117 ILE A N 1
ATOM 953 C CA . ILE A 1 117 ? -6.855 13.270 -3.507 1.00 68.69 117 ILE A CA 1
ATOM 954 C C . ILE A 1 117 ? -5.958 12.427 -4.443 1.00 68.69 117 ILE A C 1
ATOM 956 O O . ILE A 1 117 ? -6.425 11.471 -5.059 1.00 68.69 117 ILE A O 1
ATOM 960 N N . VAL A 1 118 ? -4.669 12.760 -4.563 1.00 78.50 118 VAL A N 1
ATOM 961 C CA . VAL A 1 118 ? -3.746 12.133 -5.523 1.00 78.50 118 VAL A CA 1
ATOM 962 C C . VAL A 1 118 ? -2.952 10.978 -4.894 1.00 78.50 118 VAL A C 1
ATOM 964 O O . VAL A 1 118 ? -2.390 10.165 -5.626 1.00 78.50 118 VAL A O 1
ATOM 967 N N . HIS A 1 119 ? -2.930 10.836 -3.561 1.00 81.06 119 HIS A N 1
ATOM 968 C CA . HIS A 1 119 ? -2.133 9.804 -2.877 1.00 81.06 119 HIS A CA 1
ATOM 969 C C . HIS A 1 119 ? -2.480 8.385 -3.333 1.00 81.06 119 HIS A C 1
ATOM 971 O O . HIS A 1 119 ? -1.581 7.608 -3.634 1.00 81.06 119 HIS A O 1
ATOM 977 N N . GLU A 1 120 ? -3.762 8.046 -3.468 1.00 81.06 120 GLU A N 1
ATOM 978 C CA . GLU A 1 120 ? -4.162 6.712 -3.933 1.00 81.06 120 GLU A CA 1
ATOM 979 C C . GLU A 1 120 ? -3.681 6.437 -5.374 1.00 81.06 120 GLU A C 1
ATOM 981 O O . GLU A 1 120 ? -3.196 5.349 -5.681 1.00 81.06 120 GLU A O 1
ATOM 986 N N . VAL A 1 121 ? -3.721 7.447 -6.251 1.00 81.50 121 VAL A N 1
ATOM 987 C CA . VAL A 1 121 ? -3.211 7.365 -7.632 1.00 81.50 121 VAL A CA 1
ATOM 988 C C . VAL A 1 121 ? -1.686 7.184 -7.647 1.00 81.50 121 VAL A C 1
ATOM 990 O O . VAL A 1 121 ? -1.164 6.358 -8.397 1.00 81.50 121 VAL A O 1
ATOM 993 N N . ILE A 1 122 ? -0.974 7.904 -6.777 1.00 82.31 122 ILE A N 1
ATOM 994 C CA . ILE A 1 122 ? 0.486 7.831 -6.605 1.00 82.31 122 ILE A CA 1
ATOM 995 C C . ILE A 1 122 ? 0.932 6.452 -6.094 1.00 82.31 122 ILE A C 1
ATOM 997 O O . ILE A 1 122 ? 1.948 5.922 -6.553 1.00 82.31 122 ILE A O 1
ATOM 1001 N N . LEU A 1 123 ? 0.160 5.852 -5.182 1.00 83.75 123 LEU A N 1
ATOM 1002 C CA . LEU A 1 123 ? 0.395 4.507 -4.651 1.00 83.75 123 LEU A CA 1
ATOM 1003 C C . LEU A 1 123 ? 0.022 3.403 -5.656 1.00 83.75 123 LEU A C 1
ATOM 1005 O O . LEU A 1 123 ? 0.664 2.354 -5.670 1.00 83.75 123 LEU A O 1
ATOM 1009 N N . ASN A 1 124 ? -0.992 3.626 -6.500 1.00 80.00 124 ASN A N 1
ATOM 1010 C CA . ASN A 1 124 ? -1.378 2.702 -7.572 1.00 80.00 124 ASN A CA 1
ATOM 1011 C C . ASN A 1 124 ? -0.352 2.660 -8.718 1.00 80.00 124 ASN A C 1
ATOM 1013 O O . ASN A 1 124 ? -0.201 1.626 -9.373 1.00 80.00 124 ASN A O 1
ATOM 1017 N N . TYR A 1 125 ? 0.394 3.743 -8.956 1.00 75.12 125 TYR A N 1
ATOM 1018 C CA . TYR A 1 125 ? 1.561 3.676 -9.833 1.00 75.12 125 TYR A CA 1
ATOM 1019 C C . TYR A 1 125 ? 2.643 2.792 -9.197 1.00 75.12 125 TYR A C 1
ATOM 1021 O O . TYR A 1 125 ? 2.874 2.837 -7.990 1.00 75.12 125 TYR A O 1
ATOM 1029 N N . ARG A 1 126 ? 3.377 2.024 -10.015 1.00 66.12 126 ARG A N 1
ATOM 1030 C CA . ARG A 1 126 ? 4.547 1.234 -9.576 1.00 66.12 126 ARG A CA 1
ATOM 1031 C C . ARG A 1 126 ? 5.754 2.151 -9.328 1.00 66.12 126 ARG A C 1
ATOM 1033 O O . ARG A 1 126 ? 6.764 2.081 -10.026 1.00 66.12 126 ARG A O 1
ATOM 1040 N N . SER A 1 127 ? 5.586 3.078 -8.390 1.00 63.22 127 SER A N 1
ATOM 1041 C CA . SER A 1 127 ? 6.508 4.159 -8.060 1.00 63.22 127 SER A CA 1
ATOM 1042 C C . SER A 1 127 ? 7.663 3.662 -7.182 1.00 63.22 127 SER A C 1
ATOM 1044 O O . SER A 1 127 ? 7.662 2.542 -6.661 1.00 63.22 127 SER A O 1
ATOM 1046 N N . ARG A 1 128 ? 8.713 4.482 -7.046 1.00 69.00 128 ARG A N 1
ATOM 1047 C CA . ARG A 1 128 ? 9.854 4.156 -6.177 1.00 69.00 128 ARG A CA 1
ATOM 1048 C C . ARG A 1 128 ? 9.378 4.045 -4.725 1.00 69.00 128 ARG A C 1
ATOM 1050 O O . ARG A 1 128 ? 8.537 4.822 -4.285 1.00 69.00 128 ARG A O 1
ATOM 1057 N N . ARG A 1 129 ? 9.974 3.134 -3.947 1.00 73.19 129 ARG A N 1
ATOM 1058 C CA . ARG A 1 129 ? 9.639 2.906 -2.524 1.00 73.19 129 ARG A CA 1
ATOM 1059 C C . ARG A 1 129 ? 9.661 4.196 -1.684 1.00 73.19 129 ARG A C 1
ATOM 1061 O O . ARG A 1 129 ? 8.822 4.361 -0.808 1.00 73.19 129 ARG A O 1
ATOM 1068 N N . ILE A 1 130 ? 10.559 5.125 -2.019 1.00 78.88 130 ILE A N 1
ATOM 1069 C CA . ILE A 1 130 ? 10.662 6.472 -1.434 1.00 78.88 130 ILE A CA 1
ATOM 1070 C C . ILE A 1 130 ? 9.342 7.254 -1.572 1.00 78.88 130 ILE A C 1
ATOM 1072 O O . ILE A 1 130 ? 8.865 7.820 -0.596 1.00 78.88 130 ILE A O 1
ATOM 1076 N N . ILE A 1 131 ? 8.707 7.228 -2.749 1.00 83.12 131 ILE A N 1
ATOM 1077 C CA . ILE A 1 131 ? 7.451 7.946 -3.026 1.00 83.12 131 ILE A CA 1
ATOM 1078 C C . ILE A 1 131 ? 6.303 7.359 -2.193 1.00 83.12 131 ILE A C 1
ATOM 1080 O O . ILE A 1 131 ? 5.516 8.112 -1.622 1.00 83.12 131 ILE A O 1
ATOM 1084 N N . HIS A 1 132 ? 6.242 6.029 -2.051 1.00 86.06 132 HIS A N 1
ATOM 1085 C CA . HIS A 1 132 ? 5.297 5.378 -1.136 1.00 86.06 132 HIS A CA 1
ATOM 1086 C C . HIS A 1 132 ? 5.499 5.839 0.316 1.00 86.06 132 HIS A C 1
ATOM 1088 O O . HIS A 1 132 ? 4.525 6.170 0.981 1.00 86.06 132 HIS A O 1
ATOM 1094 N N . HIS A 1 133 ? 6.745 5.880 0.801 1.00 87.94 133 HIS A N 1
ATOM 1095 C CA . HIS A 1 133 ? 7.057 6.310 2.167 1.00 87.94 133 HIS A CA 1
ATOM 1096 C C . HIS A 1 133 ? 6.638 7.761 2.426 1.00 87.94 133 HIS A C 1
ATOM 1098 O O . HIS A 1 133 ? 5.867 7.995 3.349 1.00 87.94 133 HIS A O 1
ATOM 1104 N N . LEU A 1 134 ? 7.040 8.697 1.562 1.00 87.81 134 LEU A N 1
ATOM 1105 C CA . LEU A 1 134 ? 6.639 10.106 1.659 1.00 87.81 134 LEU A CA 1
ATOM 1106 C C . LEU A 1 134 ? 5.113 10.286 1.569 1.00 87.81 134 LEU A C 1
ATOM 1108 O O . LEU A 1 134 ? 4.541 11.135 2.244 1.00 87.81 134 LEU A O 1
ATOM 1112 N N . THR A 1 135 ? 4.433 9.462 0.765 1.00 89.06 135 THR A N 1
ATOM 1113 C CA . THR A 1 135 ? 2.964 9.458 0.693 1.00 89.06 135 THR A CA 1
ATOM 1114 C C . THR A 1 135 ? 2.340 9.038 2.025 1.00 89.06 135 THR A C 1
ATOM 1116 O O . THR A 1 135 ? 1.410 9.691 2.484 1.00 89.06 135 THR A O 1
ATOM 1119 N N . TYR A 1 136 ? 2.857 7.990 2.676 1.00 90.00 136 TYR A N 1
ATOM 1120 C CA . TYR A 1 136 ? 2.376 7.573 3.998 1.00 90.00 136 TYR A CA 1
ATOM 1121 C C . TYR A 1 136 ? 2.666 8.619 5.082 1.00 90.00 136 TYR A C 1
ATOM 1123 O O . TYR A 1 136 ? 1.817 8.839 5.936 1.00 90.00 136 TYR A O 1
ATOM 1131 N N . GLU A 1 137 ? 3.814 9.302 5.027 1.00 88.94 137 GLU A N 1
ATOM 1132 C CA . GLU A 1 137 ? 4.135 10.404 5.948 1.00 88.94 137 GLU A CA 1
ATOM 1133 C C . GLU A 1 137 ? 3.185 11.593 5.776 1.00 88.94 137 GLU A C 1
ATOM 1135 O O . GLU A 1 137 ? 2.698 12.133 6.766 1.00 88.94 137 GLU A O 1
ATOM 1140 N N . ASN A 1 138 ? 2.842 11.953 4.537 1.00 88.56 138 ASN A N 1
ATOM 1141 C CA . ASN A 1 138 ? 1.850 12.996 4.284 1.00 88.56 138 ASN A CA 1
ATOM 1142 C C . ASN A 1 138 ? 0.440 12.575 4.735 1.00 88.56 138 ASN A C 1
ATOM 1144 O O . ASN A 1 138 ? -0.315 13.425 5.197 1.00 88.56 138 ASN A O 1
ATOM 1148 N N . ILE A 1 139 ? 0.066 11.296 4.627 1.00 88.25 139 ILE A N 1
ATOM 1149 C CA . ILE A 1 139 ? -1.232 10.799 5.117 1.00 88.25 139 ILE A CA 1
ATOM 1150 C C . ILE A 1 139 ? -1.309 10.879 6.649 1.00 88.25 139 ILE A C 1
ATOM 1152 O O . ILE A 1 139 ? -2.297 11.399 7.168 1.00 88.25 139 ILE A O 1
ATOM 1156 N N . ASP A 1 140 ? -0.259 10.429 7.341 1.00 88.25 140 ASP A N 1
ATOM 1157 C CA . ASP A 1 140 ? -0.113 10.458 8.805 1.00 88.25 140 ASP A CA 1
ATOM 1158 C C . ASP A 1 140 ? -0.196 11.897 9.349 1.00 88.25 140 ASP A C 1
ATOM 1160 O O . ASP A 1 140 ? -1.043 12.202 10.185 1.00 88.25 140 ASP A O 1
ATOM 1164 N N . GLN A 1 141 ? 0.570 12.828 8.764 1.00 87.00 141 GLN A N 1
ATOM 1165 C CA . GLN A 1 141 ? 0.560 14.256 9.130 1.00 87.00 141 GLN A CA 1
ATOM 1166 C C . GLN A 1 141 ? -0.812 14.939 9.017 1.00 87.00 141 GLN A C 1
ATOM 1168 O O . GLN A 1 141 ? -1.060 15.917 9.718 1.00 87.00 141 GLN A O 1
ATOM 1173 N N . HIS A 1 142 ? -1.686 14.463 8.126 1.00 83.88 142 HIS A N 1
ATOM 1174 C CA . HIS A 1 142 ? -3.012 15.048 7.899 1.00 83.88 142 HIS A CA 1
ATOM 1175 C C . HIS A 1 142 ? -4.156 14.196 8.481 1.00 83.88 142 HIS A C 1
ATOM 1177 O O . HIS A 1 142 ? -5.317 14.519 8.240 1.00 83.88 142 HIS A O 1
ATOM 1183 N N . GLY A 1 143 ? -3.862 13.092 9.183 1.00 81.62 143 GLY A N 1
ATOM 1184 C CA . GLY A 1 143 ? -4.872 12.177 9.737 1.00 81.62 143 GLY A CA 1
ATOM 1185 C C . GLY A 1 143 ? -5.751 11.463 8.697 1.00 81.62 143 GLY A C 1
ATOM 1186 O O . GLY A 1 143 ? -6.762 10.862 9.045 1.00 81.62 143 GLY A O 1
ATOM 1187 N N . ASN A 1 144 ? -5.396 11.494 7.410 1.00 83.69 144 ASN A N 1
ATOM 1188 C CA . ASN A 1 144 ? -6.268 11.056 6.309 1.00 83.69 144 ASN A CA 1
ATOM 1189 C C . ASN A 1 144 ? -6.174 9.542 6.012 1.00 83.69 144 ASN A C 1
ATOM 1191 O O . ASN A 1 144 ? -6.225 9.121 4.853 1.00 83.69 144 ASN A O 1
ATOM 1195 N N . CYS A 1 145 ? -6.020 8.709 7.047 1.00 83.56 145 CYS A N 1
ATOM 1196 C CA . CYS A 1 145 ? -5.798 7.262 6.910 1.00 83.56 145 CYS A CA 1
ATOM 1197 C C . CYS A 1 145 ? -6.944 6.541 6.172 1.00 83.56 145 CYS A C 1
ATOM 1199 O O . CYS A 1 145 ? -6.701 5.596 5.414 1.00 83.56 145 CYS A O 1
ATOM 1201 N N . ASP A 1 146 ? -8.170 7.054 6.305 1.00 85.62 146 ASP A N 1
ATOM 1202 C CA . ASP A 1 146 ? -9.378 6.585 5.614 1.00 85.62 146 ASP A CA 1
ATOM 1203 C C . ASP A 1 146 ? -9.247 6.510 4.095 1.00 85.62 146 ASP A C 1
ATOM 1205 O O . ASP A 1 146 ? -9.825 5.638 3.446 1.00 85.62 146 ASP A O 1
ATOM 1209 N N . LEU A 1 147 ? -8.444 7.396 3.497 1.00 86.44 147 LEU A N 1
ATOM 1210 C CA . LEU A 1 147 ? -8.235 7.397 2.055 1.00 86.44 147 LEU A CA 1
ATOM 1211 C C . LEU A 1 147 ? -7.769 6.019 1.568 1.00 86.44 147 LEU A C 1
ATOM 1213 O O . LEU A 1 147 ? -8.234 5.554 0.527 1.00 86.44 147 LEU A O 1
ATOM 1217 N N . LEU A 1 148 ? -6.947 5.323 2.362 1.00 87.50 148 LEU A N 1
ATOM 1218 C CA . LEU A 1 148 ? -6.451 3.986 2.043 1.00 87.50 148 LEU A CA 1
ATOM 1219 C C . LEU A 1 148 ? -7.301 2.841 2.610 1.00 87.50 148 LEU A C 1
ATOM 1221 O O . LEU A 1 148 ? -7.067 1.701 2.205 1.00 87.50 148 LEU A O 1
ATOM 1225 N N . CYS A 1 149 ? -8.290 3.090 3.476 1.00 86.44 149 CYS A N 1
ATOM 1226 C CA . CYS A 1 149 ? -9.239 2.057 3.911 1.00 86.44 149 CYS A CA 1
ATOM 1227 C C . CYS A 1 149 ? -9.921 1.398 2.702 1.00 86.44 149 CYS A C 1
ATOM 1229 O O . CYS A 1 149 ? -10.197 2.059 1.697 1.00 86.44 149 CYS A O 1
ATOM 1231 N N . SER A 1 150 ? -10.159 0.088 2.773 1.00 85.69 150 SER A N 1
ATOM 1232 C CA . SER A 1 150 ? -10.640 -0.732 1.647 1.00 85.69 150 SER A CA 1
ATOM 1233 C C . SER A 1 150 ? -9.735 -0.700 0.399 1.00 85.69 150 SER A C 1
ATOM 1235 O O . SER A 1 150 ? -10.210 -0.899 -0.716 1.00 85.69 150 SER A O 1
ATOM 1237 N N . THR A 1 151 ? -8.422 -0.478 0.559 1.00 87.44 151 THR A N 1
ATOM 1238 C CA . THR A 1 151 ? -7.420 -0.630 -0.516 1.00 87.44 151 THR A CA 1
ATOM 1239 C C . THR A 1 151 ? -6.306 -1.601 -0.116 1.00 87.44 151 THR A C 1
ATOM 1241 O O . THR A 1 151 ? -5.949 -1.721 1.059 1.00 87.44 151 THR A O 1
ATOM 1244 N N . HIS A 1 152 ? -5.670 -2.240 -1.102 1.00 86.12 152 HIS A N 1
ATOM 1245 C CA . HIS A 1 152 ? -4.512 -3.118 -0.880 1.00 86.12 152 HIS A CA 1
ATOM 1246 C C . HIS A 1 152 ? -3.248 -2.375 -0.384 1.00 86.12 152 HIS A C 1
ATOM 1248 O O . HIS A 1 152 ? -2.264 -3.011 0.003 1.00 86.12 152 HIS A O 1
ATOM 1254 N N . HIS A 1 153 ? -3.249 -1.033 -0.374 1.00 87.94 153 HIS A N 1
ATOM 1255 C CA . HIS A 1 153 ? -2.143 -0.217 0.148 1.00 87.94 153 HIS A CA 1
ATOM 1256 C C . HIS A 1 153 ? -2.189 -0.030 1.660 1.00 87.94 153 HIS A C 1
ATOM 1258 O O . HIS A 1 153 ? -1.140 0.226 2.250 1.00 87.94 153 HIS A O 1
ATOM 1264 N N . PHE A 1 154 ? -3.358 -0.179 2.291 1.00 89.62 154 PHE A N 1
ATOM 1265 C CA . PHE A 1 154 ? -3.537 0.052 3.726 1.00 89.62 154 PHE A CA 1
ATOM 1266 C C . PHE A 1 154 ? -2.543 -0.762 4.563 1.00 89.62 154 PHE A C 1
ATOM 1268 O O . PHE A 1 154 ? -1.783 -0.196 5.341 1.00 89.62 154 PHE A O 1
ATOM 1275 N N . GLY A 1 155 ? -2.445 -2.076 4.329 1.00 89.06 155 GLY A N 1
ATOM 1276 C CA . GLY A 1 155 ? -1.507 -2.935 5.062 1.00 89.06 155 GLY A CA 1
ATOM 1277 C C . GLY A 1 155 ? -0.035 -2.531 4.896 1.00 89.06 155 GLY A C 1
ATOM 1278 O O . GLY A 1 155 ? 0.751 -2.668 5.830 1.00 89.06 155 GLY A O 1
ATOM 1279 N N . ARG A 1 156 ? 0.342 -1.955 3.744 1.00 89.50 156 ARG A N 1
ATOM 1280 C CA . ARG A 1 156 ? 1.698 -1.421 3.509 1.00 89.50 156 ARG A CA 1
ATOM 1281 C C . ARG A 1 156 ? 1.948 -0.131 4.295 1.00 89.50 156 ARG A C 1
ATOM 1283 O O . ARG A 1 156 ? 3.072 0.070 4.753 1.00 89.50 156 ARG A O 1
ATOM 1290 N N . MET A 1 157 ? 0.923 0.709 4.464 1.00 90.31 157 MET A N 1
ATOM 1291 C CA . MET A 1 157 ? 0.968 1.896 5.324 1.00 90.31 157 MET A CA 1
ATOM 1292 C C . MET A 1 157 ? 1.114 1.494 6.794 1.00 90.31 157 MET A C 1
ATOM 1294 O O . MET A 1 157 ? 2.061 1.939 7.436 1.00 90.31 157 MET A O 1
ATOM 1298 N N . VAL A 1 158 ? 0.255 0.600 7.304 1.00 91.12 158 VAL A N 1
ATOM 1299 C CA . VAL A 1 158 ? 0.321 0.118 8.699 1.00 91.12 158 VAL A CA 1
ATOM 1300 C C . VAL A 1 158 ? 1.688 -0.499 8.999 1.00 91.12 158 VAL A C 1
ATOM 1302 O O . VAL A 1 158 ? 2.324 -0.131 9.983 1.00 91.12 158 VAL A O 1
ATOM 1305 N N . TRP A 1 159 ? 2.199 -1.361 8.112 1.00 90.81 159 TRP A N 1
ATOM 1306 C CA . TRP A 1 159 ? 3.536 -1.943 8.259 1.00 90.81 159 TRP A CA 1
ATOM 1307 C C . TRP A 1 159 ? 4.649 -0.886 8.292 1.00 90.81 159 TRP A C 1
ATOM 1309 O O . TRP A 1 159 ? 5.596 -1.005 9.069 1.00 90.81 159 TRP A O 1
ATOM 1319 N N . TYR A 1 160 ? 4.556 0.157 7.461 1.00 91.06 160 TYR A N 1
ATOM 1320 C CA . TYR A 1 160 ? 5.533 1.246 7.432 1.00 91.06 160 TYR A CA 1
ATOM 1321 C C . TYR A 1 160 ? 5.489 2.115 8.698 1.00 91.06 160 TYR A C 1
ATOM 1323 O O . TYR A 1 160 ? 6.544 2.392 9.268 1.00 91.06 160 TYR A O 1
ATOM 1331 N N . LEU A 1 161 ? 4.294 2.509 9.152 1.00 90.38 161 LEU A N 1
ATOM 1332 C CA . LEU A 1 161 ? 4.100 3.297 10.374 1.00 90.38 161 LEU A CA 1
ATOM 1333 C C . LEU A 1 161 ? 4.541 2.510 11.615 1.00 90.38 161 LEU A C 1
ATOM 1335 O O . LEU A 1 161 ? 5.301 3.038 12.427 1.00 90.38 161 LEU A O 1
ATOM 1339 N N . GLY A 1 162 ? 4.172 1.227 11.699 1.00 89.00 162 GLY A N 1
ATOM 1340 C CA . GLY A 1 162 ? 4.657 0.294 12.718 1.00 89.00 162 GLY A CA 1
ATOM 1341 C C . GLY A 1 162 ? 6.183 0.201 12.719 1.00 89.00 162 GLY A C 1
ATOM 1342 O O . GLY A 1 162 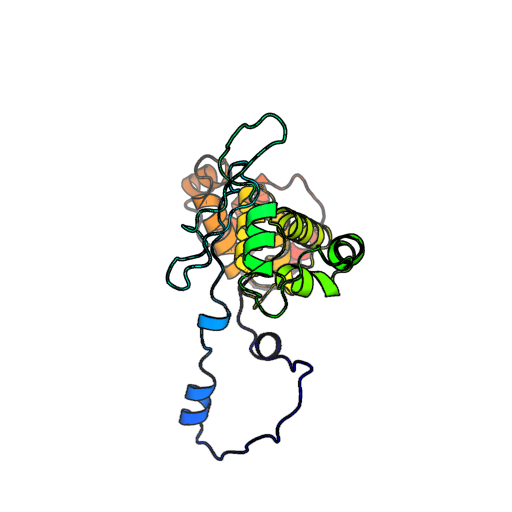? 6.801 0.506 13.732 1.00 89.00 162 GLY A O 1
ATOM 1343 N N . SER A 1 163 ? 6.803 -0.070 11.560 1.00 89.12 163 SER A N 1
ATOM 1344 C CA . SER A 1 163 ? 8.273 -0.136 11.393 1.00 89.12 163 SER A CA 1
ATOM 1345 C C . SER A 1 163 ? 9.015 1.160 11.759 1.00 89.12 163 SER A C 1
ATOM 1347 O O . SER A 1 163 ? 10.237 1.147 11.925 1.00 89.12 163 SER A O 1
ATOM 1349 N N . LYS A 1 164 ? 8.305 2.293 11.816 1.00 88.75 164 LYS A N 1
ATOM 1350 C CA . LYS A 1 164 ? 8.827 3.618 12.176 1.00 88.75 164 LYS A CA 1
ATOM 1351 C C . LYS A 1 164 ? 8.419 4.078 13.577 1.00 88.75 164 LYS A C 1
ATOM 1353 O O . LYS A 1 164 ? 8.795 5.185 13.946 1.00 88.75 164 LYS A O 1
ATOM 1358 N N . ILE A 1 165 ? 7.699 3.254 14.344 1.00 85.94 165 ILE A N 1
ATOM 1359 C CA . ILE A 1 165 ? 7.199 3.580 15.691 1.00 85.94 165 ILE A CA 1
ATOM 1360 C C . ILE A 1 165 ? 6.306 4.847 15.662 1.00 85.94 165 ILE A C 1
ATOM 1362 O O . ILE A 1 165 ? 6.306 5.668 16.569 1.00 85.94 165 ILE A O 1
ATOM 1366 N N . ARG A 1 166 ? 5.520 5.011 14.587 1.00 85.38 166 ARG A N 1
ATOM 1367 C CA . ARG A 1 166 ? 4.543 6.105 14.388 1.00 85.38 166 ARG A CA 1
ATOM 1368 C C . ARG A 1 166 ? 3.120 5.565 14.222 1.00 85.38 166 ARG A C 1
ATOM 1370 O O . ARG A 1 166 ? 2.394 5.964 13.322 1.00 85.38 166 ARG A O 1
ATOM 1377 N N . ILE A 1 167 ? 2.738 4.579 15.031 1.00 86.38 167 ILE A N 1
ATOM 1378 C CA . ILE A 1 167 ? 1.416 3.940 14.920 1.00 86.38 167 ILE A CA 1
ATOM 1379 C C . ILE A 1 167 ? 0.311 4.709 15.667 1.00 86.38 167 ILE A C 1
ATOM 1381 O O . ILE A 1 167 ? -0.870 4.474 15.434 1.00 86.38 167 ILE A O 1
ATOM 1385 N N . ASP A 1 168 ? 0.677 5.656 16.534 1.00 84.75 168 ASP A N 1
ATOM 1386 C CA . ASP A 1 168 ? -0.265 6.318 17.444 1.00 84.75 168 ASP A CA 1
ATOM 1387 C C . ASP A 1 168 ? -1.303 7.186 16.711 1.00 84.75 168 ASP A C 1
ATOM 1389 O O . ASP A 1 168 ? -2.479 7.145 17.064 1.00 84.75 168 ASP A O 1
ATOM 1393 N N . GLY A 1 169 ? -0.914 7.890 15.639 1.00 86.06 169 GLY A N 1
ATOM 1394 C CA . GLY A 1 169 ? -1.848 8.664 14.806 1.00 86.06 169 GLY A CA 1
ATOM 1395 C C . GLY A 1 169 ? -2.924 7.792 14.148 1.00 86.06 169 GLY A C 1
ATOM 1396 O O . GLY A 1 169 ? -4.100 8.153 14.133 1.00 86.06 169 GLY A O 1
ATOM 1397 N N . LEU A 1 170 ? -2.542 6.595 13.691 1.00 88.62 170 LEU A N 1
ATOM 1398 C CA . LEU A 1 170 ? -3.464 5.603 13.133 1.00 88.62 170 LEU A CA 1
ATOM 1399 C C . LEU A 1 170 ? -4.420 5.040 14.198 1.00 88.62 170 LEU A C 1
ATOM 1401 O O . LEU A 1 170 ? -5.608 4.884 13.926 1.00 88.62 170 LEU A O 1
ATOM 1405 N N . ILE A 1 171 ? -3.921 4.746 15.403 1.00 87.19 171 ILE A N 1
ATOM 1406 C CA . ILE A 1 171 ? -4.748 4.251 16.517 1.00 87.19 171 ILE A CA 1
ATOM 1407 C C . ILE A 1 171 ? -5.776 5.313 16.931 1.00 87.19 171 ILE A C 1
ATOM 1409 O O . ILE A 1 171 ? -6.944 4.985 17.130 1.00 87.19 171 ILE A O 1
ATOM 1413 N N . ILE A 1 172 ? -5.372 6.585 17.008 1.00 85.25 172 ILE A N 1
ATOM 1414 C CA . ILE A 1 172 ? -6.276 7.705 17.308 1.00 85.25 172 ILE A CA 1
ATOM 1415 C C . ILE A 1 172 ? -7.370 7.821 16.235 1.00 85.25 172 ILE A C 1
ATOM 1417 O O . ILE A 1 172 ? -8.546 7.894 16.585 1.00 85.25 172 ILE A O 1
ATOM 1421 N N . ASP A 1 173 ? -7.017 7.769 14.946 1.00 86.44 173 ASP A N 1
ATOM 1422 C CA . ASP A 1 173 ? -7.986 7.795 13.839 1.00 86.44 173 ASP A CA 1
ATOM 1423 C C . ASP A 1 173 ? -8.980 6.615 13.898 1.00 86.44 173 ASP A C 1
ATOM 1425 O O . ASP A 1 173 ? -10.186 6.809 13.746 1.00 86.44 173 ASP A O 1
ATOM 1429 N N . MET A 1 174 ? -8.511 5.400 14.206 1.00 87.31 174 MET A N 1
ATOM 1430 C CA . MET A 1 174 ? -9.381 4.231 14.398 1.00 87.31 174 MET A CA 1
ATOM 1431 C C . MET A 1 174 ? -10.345 4.404 15.582 1.00 87.31 174 MET A C 1
ATOM 1433 O O . MET A 1 174 ? -11.532 4.104 15.447 1.00 87.31 174 MET A O 1
ATOM 1437 N N . ILE A 1 175 ? -9.870 4.917 16.723 1.00 85.62 175 ILE A N 1
ATOM 1438 C CA . ILE A 1 175 ? -10.703 5.164 17.913 1.00 85.62 175 ILE A CA 1
ATOM 1439 C C . ILE A 1 175 ? -11.762 6.235 17.624 1.00 85.62 175 ILE A C 1
ATOM 1441 O O . ILE A 1 175 ? -12.932 6.023 17.940 1.00 85.62 175 ILE A O 1
ATOM 1445 N N . LEU A 1 176 ? -11.389 7.342 16.971 1.00 86.00 176 LEU A N 1
ATOM 1446 C CA . LEU A 1 176 ? -12.315 8.418 16.583 1.00 86.00 176 LEU A CA 1
ATOM 1447 C C . LEU A 1 176 ? -13.433 7.935 15.642 1.00 86.00 176 LEU A C 1
ATOM 1449 O O . LEU A 1 176 ? -14.534 8.479 15.662 1.00 86.00 176 LEU A O 1
ATOM 1453 N N . ARG A 1 177 ? -13.170 6.891 14.846 1.00 84.19 177 ARG A N 1
ATOM 1454 C CA . ARG A 1 177 ? -14.145 6.233 13.955 1.00 84.19 177 ARG A CA 1
ATOM 1455 C C . ARG A 1 177 ? -14.966 5.129 14.629 1.00 84.19 177 ARG A C 1
ATOM 1457 O O . ARG A 1 177 ? -15.817 4.533 13.974 1.00 84.19 177 ARG A O 1
ATOM 1464 N N . GLY A 1 178 ? -14.696 4.805 15.895 1.00 84.81 178 GLY A N 1
ATOM 1465 C CA . GLY A 1 178 ? -15.312 3.672 16.595 1.00 84.81 178 GLY A CA 1
ATOM 1466 C C . GLY A 1 178 ? -14.797 2.290 16.160 1.00 84.81 178 GLY A C 1
ATOM 1467 O O . GLY A 1 178 ? -15.385 1.274 16.528 1.00 84.81 178 GLY A O 1
ATOM 1468 N N . LEU A 1 179 ? -13.690 2.213 15.412 1.00 86.38 179 LEU A N 1
ATOM 1469 C CA . LEU A 1 179 ? -13.079 0.966 14.929 1.00 86.38 179 LEU A CA 1
ATOM 1470 C C . LEU A 1 179 ? -12.190 0.317 16.008 1.00 86.38 179 LEU A C 1
ATOM 1472 O O . LEU A 1 179 ? -10.999 0.077 15.807 1.00 86.38 179 LEU A O 1
ATOM 1476 N N . ILE A 1 180 ? -12.777 0.036 17.176 1.00 84.19 180 ILE A N 1
ATOM 1477 C CA . ILE A 1 180 ? -12.051 -0.410 18.379 1.00 84.19 180 ILE A CA 1
ATOM 1478 C C . ILE A 1 180 ? -11.300 -1.734 18.142 1.00 84.19 180 ILE A C 1
ATOM 1480 O O . ILE A 1 180 ? -10.153 -1.858 18.560 1.00 84.19 180 ILE A O 1
ATOM 1484 N N . HIS A 1 181 ? -11.893 -2.692 17.420 1.00 87.81 181 HIS A N 1
ATOM 1485 C CA . HIS A 1 181 ? -11.234 -3.968 17.104 1.00 87.81 181 HIS A CA 1
ATOM 1486 C C . HIS A 1 181 ? -10.062 -3.835 16.113 1.00 87.81 181 HIS A C 1
ATOM 1488 O O . HIS A 1 181 ? -9.059 -4.526 16.266 1.00 87.81 181 HIS A O 1
ATOM 1494 N N . ASP A 1 182 ? -10.133 -2.935 15.121 1.00 87.56 182 ASP A N 1
ATOM 1495 C CA . ASP A 1 182 ? -8.977 -2.676 14.244 1.00 87.56 182 ASP A CA 1
ATOM 1496 C C . ASP A 1 182 ? -7.835 -2.006 15.046 1.00 87.56 182 ASP A C 1
ATOM 1498 O O . ASP A 1 182 ? -6.665 -2.326 14.829 1.00 87.56 182 ASP A O 1
ATOM 1502 N N . ALA A 1 183 ? -8.163 -1.127 16.007 1.00 86.62 183 ALA A N 1
ATOM 1503 C CA . ALA A 1 183 ? -7.187 -0.497 16.903 1.00 86.62 183 ALA A CA 1
ATOM 1504 C C . ALA A 1 183 ? -6.526 -1.507 17.863 1.00 86.62 183 ALA A C 1
ATOM 1506 O O . ALA A 1 183 ? -5.312 -1.465 18.064 1.00 86.62 183 ALA A O 1
ATOM 1507 N N . GLU A 1 184 ? -7.307 -2.439 18.416 1.00 87.81 184 GLU A N 1
ATOM 1508 C CA . GLU A 1 184 ? -6.836 -3.586 19.204 1.00 87.81 184 GLU A CA 1
ATOM 1509 C C . GLU A 1 184 ? -5.808 -4.408 18.407 1.00 87.81 184 GLU A C 1
ATOM 1511 O O . GLU A 1 184 ? -4.653 -4.517 18.823 1.00 87.81 184 GLU A O 1
ATOM 1516 N N . SER A 1 185 ? -6.166 -4.874 17.204 1.00 88.75 185 SER A N 1
ATOM 1517 C CA . SER A 1 185 ? -5.250 -5.631 16.337 1.00 88.75 185 SER A CA 1
ATOM 1518 C C . SER A 1 185 ? -4.018 -4.829 15.889 1.00 88.75 185 SER A C 1
ATOM 1520 O O . SER A 1 185 ? -2.953 -5.407 15.659 1.00 88.75 185 SER A O 1
ATOM 1522 N N . ALA A 1 186 ? -4.112 -3.499 15.779 1.00 87.88 186 ALA A N 1
ATOM 1523 C CA . ALA A 1 186 ? -2.958 -2.641 15.507 1.00 87.88 186 ALA A CA 1
ATOM 1524 C C . ALA A 1 186 ? -1.968 -2.601 16.690 1.00 87.88 186 ALA A C 1
ATOM 1526 O O . ALA A 1 186 ? -0.753 -2.636 16.473 1.00 87.88 186 ALA A O 1
ATOM 1527 N N . VAL A 1 187 ? -2.464 -2.588 17.934 1.00 87.31 187 VAL A N 1
ATOM 1528 C CA . VAL A 1 187 ? -1.628 -2.688 19.146 1.00 87.31 187 VAL A CA 1
ATOM 1529 C C . VAL A 1 187 ? -1.026 -4.086 19.293 1.00 87.31 187 VAL A C 1
ATOM 1531 O O . VAL A 1 187 ? 0.164 -4.197 19.590 1.00 87.31 187 VAL A O 1
ATOM 1534 N N . GLU A 1 188 ? -1.784 -5.150 19.020 1.00 87.56 188 GLU A N 1
ATOM 1535 C CA . GLU A 1 188 ? -1.258 -6.524 18.996 1.00 87.56 188 GLU A CA 1
ATOM 1536 C C . GLU A 1 188 ? -0.121 -6.678 17.978 1.00 87.56 188 GLU A C 1
ATOM 1538 O O . GLU A 1 188 ? 0.946 -7.198 18.310 1.00 87.56 188 GLU A O 1
ATOM 1543 N N . LEU A 1 189 ? -0.299 -6.160 16.756 1.00 87.81 189 LEU A N 1
ATOM 1544 C CA . LEU A 1 189 ? 0.750 -6.134 15.734 1.00 87.81 189 LEU A CA 1
ATOM 1545 C C . LEU A 1 189 ? 1.996 -5.384 16.219 1.00 87.81 189 LEU A C 1
ATOM 1547 O O . LEU A 1 189 ? 3.114 -5.867 16.039 1.00 87.81 189 LEU A O 1
ATOM 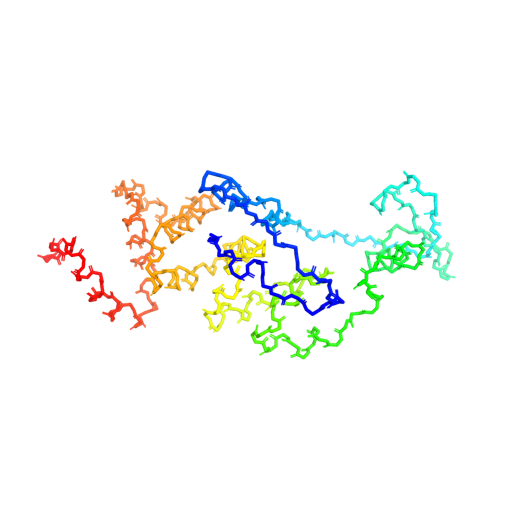1551 N N . TYR A 1 190 ? 1.817 -4.232 16.866 1.00 86.12 190 TYR A N 1
ATOM 1552 C CA . TYR A 1 190 ? 2.922 -3.453 17.421 1.00 86.12 190 TYR A CA 1
ATOM 1553 C C . TYR A 1 190 ? 3.669 -4.213 18.535 1.00 86.12 190 TYR A C 1
ATOM 1555 O O . TYR A 1 190 ? 4.902 -4.229 18.554 1.00 86.12 190 TYR A O 1
ATOM 1563 N N . HIS A 1 191 ? 2.946 -4.909 19.416 1.00 86.38 191 HIS A N 1
ATOM 1564 C CA . HIS A 1 191 ? 3.523 -5.762 20.458 1.00 86.38 191 HIS A CA 1
ATOM 1565 C C . HIS A 1 191 ? 4.264 -6.983 19.884 1.00 86.38 191 HIS A C 1
ATOM 1567 O O . HIS A 1 191 ? 5.346 -7.313 20.371 1.00 86.38 191 HIS A O 1
ATOM 1573 N N . MET A 1 192 ? 3.753 -7.603 18.813 1.00 86.62 192 MET A N 1
ATOM 1574 C CA . MET A 1 192 ? 4.454 -8.674 18.088 1.00 86.62 192 MET A CA 1
ATOM 1575 C C . MET A 1 192 ? 5.736 -8.180 17.405 1.00 86.62 192 MET A C 1
ATOM 1577 O O . MET A 1 192 ? 6.747 -8.879 17.423 1.00 86.62 192 MET A O 1
ATOM 1581 N N . MET A 1 193 ? 5.721 -6.978 16.818 1.00 85.19 193 MET A N 1
ATOM 1582 C CA . MET A 1 193 ? 6.907 -6.385 16.186 1.00 85.19 193 MET A CA 1
ATOM 1583 C C . MET A 1 193 ? 7.989 -5.998 17.202 1.00 85.19 193 MET A C 1
ATOM 1585 O O . MET A 1 193 ? 9.175 -6.054 16.873 1.00 85.19 193 MET A O 1
ATOM 1589 N N . TYR A 1 194 ? 7.604 -5.605 18.422 1.00 85.44 194 TYR A N 1
ATOM 1590 C CA . TYR A 1 194 ? 8.532 -5.058 19.410 1.00 85.44 194 TYR A CA 1
ATOM 1591 C C . TYR A 1 194 ? 8.278 -5.540 20.852 1.00 85.44 194 TYR A C 1
ATOM 1593 O O . TYR A 1 194 ? 8.030 -4.745 21.763 1.00 85.44 194 TYR A O 1
ATOM 1601 N N . SER A 1 195 ? 8.449 -6.843 21.087 1.00 81.06 195 SER A N 1
ATOM 1602 C CA . SER A 1 195 ? 8.272 -7.512 22.393 1.00 81.06 195 SER A CA 1
ATOM 1603 C C . SER A 1 195 ? 9.033 -6.889 23.581 1.00 81.06 195 SER A C 1
ATOM 1605 O O . SER A 1 195 ? 8.661 -7.084 24.734 1.00 81.06 195 SER A O 1
ATOM 1607 N N . GLN A 1 196 ? 10.099 -6.131 23.316 1.00 78.00 196 GLN A N 1
ATOM 1608 C CA . GLN A 1 196 ? 10.966 -5.513 24.325 1.00 78.00 196 GLN A CA 1
ATOM 1609 C C . GLN A 1 196 ? 10.434 -4.204 24.947 1.00 78.00 196 GLN A C 1
ATOM 1611 O O . GLN A 1 196 ? 11.002 -3.739 25.942 1.00 78.00 196 GLN A O 1
ATOM 1616 N N . PHE A 1 197 ? 9.381 -3.592 24.388 1.00 77.25 197 PHE A N 1
ATOM 1617 C CA . PHE A 1 197 ? 8.852 -2.311 24.882 1.00 77.25 197 PHE A CA 1
ATOM 1618 C C . PHE A 1 197 ? 8.136 -2.428 26.229 1.00 77.25 197 PHE A C 1
ATOM 1620 O O . PHE A 1 197 ? 7.563 -3.457 26.584 1.00 77.25 197 PHE A O 1
ATOM 1627 N N . GLN A 1 198 ? 8.109 -1.308 26.951 1.00 74.44 198 GLN A N 1
ATOM 1628 C CA . GLN A 1 198 ? 7.449 -1.191 28.249 1.00 74.44 198 GLN A CA 1
ATOM 1629 C C . GLN A 1 198 ? 5.949 -1.540 28.194 1.00 74.44 198 GLN A C 1
ATOM 1631 O O . GLN A 1 198 ? 5.461 -2.206 29.101 1.00 74.44 198 GLN A O 1
ATOM 1636 N N . SER A 1 199 ? 5.244 -1.209 27.103 1.00 74.50 199 SER A N 1
ATOM 1637 C CA . SER A 1 199 ? 3.815 -1.534 26.948 1.00 74.50 199 SER A CA 1
ATOM 1638 C C . SER A 1 199 ? 3.530 -3.033 26.903 1.00 74.50 199 SER A C 1
ATOM 1640 O O . SER A 1 199 ? 2.500 -3.467 27.406 1.00 74.50 199 SER A O 1
ATOM 1642 N N . VAL A 1 200 ? 4.458 -3.837 26.377 1.00 76.44 200 VAL A N 1
ATOM 1643 C CA . VAL A 1 200 ? 4.344 -5.304 26.374 1.00 76.44 200 VAL A CA 1
ATOM 1644 C C . VAL A 1 200 ? 4.534 -5.851 27.788 1.00 76.44 200 VAL A C 1
ATOM 1646 O O . VAL A 1 200 ? 3.781 -6.719 28.229 1.00 76.44 200 VAL A O 1
ATOM 1649 N N . LYS A 1 201 ? 5.512 -5.313 28.529 1.00 78.00 201 LYS A N 1
ATOM 1650 C CA . LYS A 1 201 ? 5.790 -5.712 29.916 1.00 78.00 201 LYS A CA 1
ATOM 1651 C C . LYS A 1 201 ? 4.608 -5.392 30.825 1.00 78.00 201 LYS A C 1
ATOM 1653 O O . LYS A 1 201 ? 4.1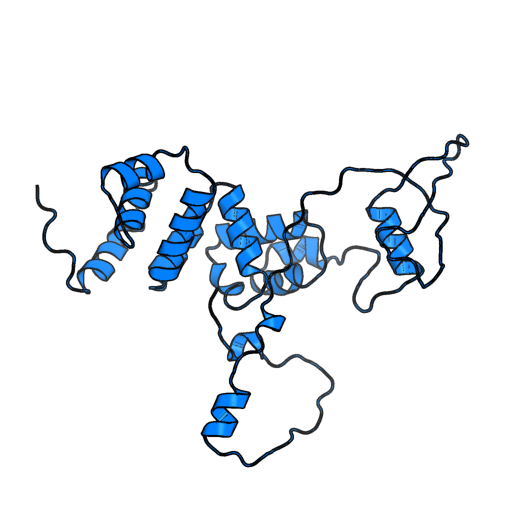53 -6.268 31.550 1.00 78.00 201 LYS A O 1
ATOM 1658 N N . GLU A 1 202 ? 4.073 -4.178 30.744 1.00 75.69 202 GLU A N 1
ATOM 1659 C CA . GLU A 1 202 ? 2.932 -3.749 31.559 1.00 75.69 202 GLU A CA 1
ATOM 1660 C C . GLU A 1 202 ? 1.642 -4.483 31.185 1.00 75.69 202 GLU A C 1
ATOM 1662 O O . GLU A 1 202 ? 0.938 -4.941 32.081 1.00 75.69 202 GLU A O 1
ATOM 1667 N N . ALA A 1 203 ? 1.384 -4.724 29.893 1.00 77.00 203 ALA A N 1
ATOM 1668 C CA . ALA A 1 203 ? 0.273 -5.574 29.463 1.00 77.00 203 ALA A CA 1
ATOM 1669 C C . ALA A 1 203 ? 0.387 -7.008 30.011 1.00 77.00 203 ALA A C 1
ATOM 1671 O O . ALA A 1 203 ? -0.608 -7.580 30.450 1.00 77.00 203 ALA A O 1
ATOM 1672 N N . THR A 1 204 ? 1.601 -7.573 30.046 1.00 75.81 204 THR A N 1
ATOM 1673 C CA . THR A 1 204 ? 1.852 -8.913 30.606 1.00 75.81 204 THR A CA 1
ATOM 1674 C C . THR A 1 204 ? 1.635 -8.941 32.121 1.00 75.81 204 THR A C 1
ATOM 1676 O O . THR A 1 204 ? 0.999 -9.861 32.629 1.00 75.81 204 THR A O 1
ATOM 1679 N N . VAL A 1 205 ? 2.119 -7.924 32.845 1.00 76.38 205 VAL A N 1
ATOM 1680 C CA . VAL A 1 205 ? 1.931 -7.782 34.303 1.00 76.38 205 VAL A CA 1
ATOM 1681 C C . VAL A 1 205 ? 0.452 -7.631 34.667 1.00 76.38 205 VAL A C 1
ATOM 1683 O O . VAL A 1 205 ? 0.008 -8.206 35.655 1.00 76.38 205 VAL A O 1
ATOM 1686 N N . GLN A 1 206 ? -0.316 -6.893 33.864 1.00 73.06 206 GLN A N 1
ATOM 1687 C CA . GLN A 1 206 ? -1.743 -6.651 34.096 1.00 73.06 206 GLN A CA 1
ATOM 1688 C C . GLN A 1 206 ? -2.659 -7.745 33.518 1.00 73.06 206 GLN A C 1
ATOM 1690 O O . GLN A 1 206 ? -3.871 -7.652 33.680 1.00 73.06 206 GLN A O 1
ATOM 1695 N N . GLN A 1 207 ? -2.109 -8.752 32.821 1.00 72.81 207 GLN A N 1
ATOM 1696 C CA . GLN A 1 207 ? -2.866 -9.715 31.999 1.00 72.81 207 GLN A CA 1
ATOM 1697 C C . GLN A 1 207 ? -3.889 -9.028 31.069 1.00 72.81 207 GLN A C 1
ATOM 1699 O O . GLN A 1 207 ? -4.975 -9.544 30.805 1.00 72.81 207 GLN A O 1
ATOM 1704 N N . ALA A 1 208 ? -3.535 -7.834 30.585 1.00 66.06 208 ALA A N 1
ATOM 1705 C CA . ALA A 1 208 ? -4.427 -6.952 29.852 1.00 66.06 208 ALA A CA 1
ATOM 1706 C C . ALA A 1 208 ? -4.863 -7.605 28.534 1.00 66.06 208 ALA A C 1
ATOM 1708 O O . ALA A 1 208 ? -4.028 -8.004 27.721 1.00 66.06 208 ALA A O 1
ATOM 1709 N N . SER A 1 209 ? -6.175 -7.678 28.304 1.00 71.06 209 SER A N 1
ATOM 1710 C CA . SER A 1 209 ? -6.744 -8.209 27.066 1.00 71.06 209 SER A CA 1
ATOM 1711 C C . SER A 1 209 ? -7.609 -7.159 26.375 1.00 71.06 209 SER A C 1
ATOM 1713 O O . SER A 1 209 ? -8.240 -6.319 27.020 1.00 71.06 209 SER A O 1
ATOM 1715 N N . ARG A 1 210 ? -7.647 -7.203 25.042 1.00 74.81 210 ARG A N 1
ATOM 1716 C CA . ARG A 1 210 ? -8.511 -6.353 24.215 1.00 74.81 210 ARG A CA 1
ATOM 1717 C C . ARG A 1 210 ? -8.348 -4.852 24.504 1.00 74.81 210 ARG A C 1
ATOM 1719 O O . ARG A 1 210 ? -7.278 -4.281 24.309 1.00 74.81 210 ARG A O 1
ATOM 1726 N N . ILE A 1 211 ? -9.402 -4.212 25.012 1.00 74.88 211 ILE A N 1
ATOM 1727 C CA . ILE A 1 211 ? -9.481 -2.783 25.338 1.00 74.88 211 ILE A CA 1
ATOM 1728 C C . ILE A 1 211 ? -8.436 -2.387 26.394 1.00 74.88 211 ILE A C 1
ATOM 1730 O O . ILE A 1 211 ? -7.943 -1.259 26.376 1.00 74.88 211 ILE A O 1
ATOM 1734 N N . ASP A 1 212 ? -8.029 -3.300 27.277 1.00 73.12 212 ASP A N 1
ATOM 1735 C CA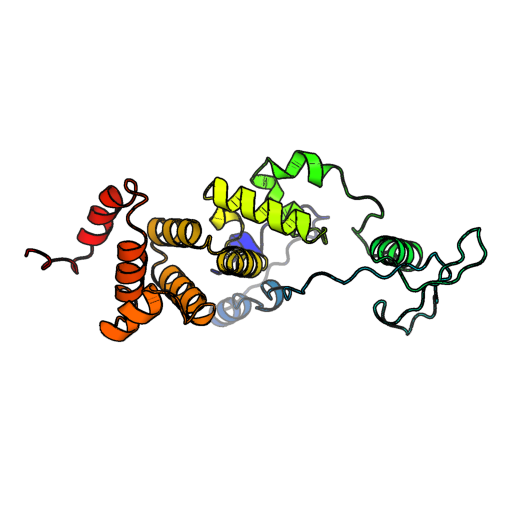 . ASP A 1 212 ? -7.017 -2.998 28.292 1.00 73.12 212 ASP A CA 1
ATOM 1736 C C . ASP A 1 212 ? -5.615 -2.818 27.682 1.00 73.12 212 ASP A C 1
ATOM 1738 O O . ASP A 1 212 ? -4.825 -2.024 28.191 1.00 73.12 212 ASP A O 1
ATOM 1742 N N . LEU A 1 213 ? -5.328 -3.437 26.527 1.00 75.19 213 LEU A N 1
ATOM 1743 C CA . LEU A 1 213 ? -4.100 -3.170 25.764 1.00 75.19 213 LEU A CA 1
ATOM 1744 C C . LEU A 1 213 ? -4.062 -1.726 25.247 1.00 75.19 213 LEU A C 1
ATOM 1746 O O . LEU A 1 213 ? -3.014 -1.080 25.299 1.00 75.19 213 LEU A O 1
ATOM 1750 N N . LEU A 1 214 ? -5.209 -1.202 24.795 1.00 74.94 214 LEU A N 1
ATOM 1751 C CA . LEU A 1 214 ? -5.349 0.200 24.392 1.00 74.94 214 LEU A CA 1
ATOM 1752 C C . LEU A 1 214 ? -5.148 1.128 25.599 1.00 74.94 214 LEU A C 1
ATOM 1754 O O . LEU A 1 214 ? -4.404 2.099 25.483 1.00 74.94 214 LEU A O 1
ATOM 1758 N N . LYS A 1 215 ? -5.714 0.802 26.774 1.00 73.25 215 LYS A N 1
ATOM 1759 C CA . LYS A 1 215 ? -5.479 1.565 28.017 1.00 73.25 215 LYS A CA 1
ATOM 1760 C C . LYS A 1 215 ? -3.988 1.637 28.356 1.00 73.25 215 LYS A C 1
ATOM 1762 O O . LYS A 1 215 ? -3.467 2.741 28.482 1.00 73.25 215 LYS A O 1
ATOM 1767 N N . VAL A 1 216 ? -3.296 0.497 28.447 1.00 73.06 216 VAL A N 1
ATOM 1768 C CA . VAL A 1 216 ? -1.852 0.431 28.761 1.00 73.06 216 VAL A CA 1
ATOM 1769 C C . VAL A 1 216 ? -1.027 1.224 27.745 1.00 73.06 216 VAL A C 1
ATOM 1771 O O . VAL A 1 216 ? -0.182 2.036 28.125 1.00 73.06 216 VAL A O 1
ATOM 1774 N N . ARG A 1 217 ? -1.298 1.041 26.444 1.00 73.00 217 ARG A N 1
ATOM 1775 C CA . ARG A 1 217 ? -0.609 1.762 25.364 1.00 73.00 217 ARG A CA 1
ATOM 1776 C C . ARG A 1 217 ? -0.809 3.275 25.475 1.00 73.00 217 ARG A C 1
ATOM 1778 O O . ARG A 1 217 ? 0.168 4.010 25.360 1.00 73.00 217 ARG A O 1
ATOM 1785 N N . CYS A 1 218 ? -2.038 3.732 25.714 1.00 69.06 218 CYS A N 1
ATOM 1786 C CA . CYS A 1 218 ? -2.341 5.149 25.883 1.00 69.06 218 CYS A CA 1
ATOM 1787 C C . CYS A 1 218 ? -1.689 5.721 27.149 1.00 69.06 218 CYS A C 1
ATOM 1789 O O . CYS A 1 218 ? -1.023 6.746 27.052 1.00 69.06 218 CYS A O 1
ATOM 1791 N N . ILE A 1 219 ? -1.814 5.060 28.309 1.00 66.94 219 ILE A N 1
ATOM 1792 C CA . ILE A 1 219 ? -1.223 5.486 29.597 1.00 66.94 219 ILE A CA 1
ATOM 1793 C C . ILE A 1 219 ? 0.284 5.737 29.462 1.00 66.94 219 ILE A C 1
ATOM 1795 O O . ILE A 1 219 ? 0.765 6.793 29.866 1.00 66.94 219 ILE A O 1
ATOM 1799 N N . LEU A 1 220 ? 1.012 4.835 28.803 1.00 62.09 220 LEU A N 1
ATOM 1800 C CA . LEU A 1 220 ? 2.453 4.979 28.573 1.00 62.09 220 LEU A CA 1
ATOM 1801 C C . LEU A 1 220 ? 2.854 6.096 27.599 1.00 62.09 220 LEU A C 1
ATOM 1803 O O . LEU A 1 220 ? 4.015 6.501 27.595 1.00 62.09 220 LEU A O 1
ATOM 1807 N N . PHE A 1 221 ? 1.939 6.567 26.748 1.00 63.50 221 PHE A N 1
ATOM 1808 C CA . PHE A 1 221 ? 2.193 7.612 25.745 1.00 63.50 221 PHE A CA 1
ATOM 1809 C C . PHE A 1 221 ? 1.457 8.936 26.052 1.00 63.50 221 PHE A C 1
ATOM 1811 O O . PHE A 1 221 ? 1.576 9.902 25.294 1.00 63.50 221 PHE A O 1
ATOM 1818 N N . TYR A 1 222 ? 0.769 9.039 27.198 1.00 50.38 222 TYR A N 1
ATOM 1819 C CA . TYR A 1 222 ? 0.058 10.234 27.686 1.00 50.38 222 TYR A CA 1
ATOM 1820 C C . TYR A 1 222 ? 0.996 11.359 28.191 1.00 50.38 222 TYR A C 1
ATOM 1822 O O . TYR A 1 222 ? 0.774 11.963 29.237 1.00 50.38 222 TYR A O 1
ATOM 1830 N N . LEU A 1 223 ? 2.016 11.716 27.402 1.00 44.75 223 LEU A N 1
ATOM 1831 C CA . LEU A 1 223 ? 2.654 13.040 27.469 1.00 44.75 223 LEU A CA 1
ATOM 1832 C C . LEU A 1 223 ? 2.390 13.906 26.221 1.00 44.75 223 LEU A C 1
ATOM 1834 O O . LEU A 1 223 ? 2.867 15.034 26.147 1.00 44.75 223 LEU A O 1
ATOM 1838 N N . VAL A 1 224 ? 1.575 13.425 25.271 1.00 42.72 224 VAL A N 1
ATOM 1839 C CA . VAL A 1 224 ? 0.967 14.251 24.206 1.00 42.72 224 VAL A CA 1
ATOM 1840 C C . VAL A 1 224 ? -0.510 14.506 24.541 1.00 42.72 224 VAL A C 1
ATOM 1842 O O . VAL A 1 224 ? -1.438 14.151 23.816 1.00 42.72 224 VAL A O 1
ATOM 1845 N N . VAL A 1 225 ? -0.717 15.108 25.713 1.00 42.38 225 VAL A N 1
ATOM 1846 C CA . VAL A 1 225 ? -1.998 15.664 26.183 1.00 42.38 225 VAL A CA 1
ATOM 1847 C C . VAL A 1 225 ? -2.409 16.748 25.167 1.00 42.38 225 VAL A C 1
ATOM 1849 O O . VAL A 1 225 ? -1.600 17.612 24.849 1.00 42.38 225 VAL A O 1
ATOM 1852 N N . TYR A 1 226 ? -3.553 16.678 24.474 1.00 41.41 226 TYR A N 1
ATOM 1853 C CA . TYR A 1 226 ? -4.820 17.265 24.948 1.00 41.41 226 TYR A CA 1
ATOM 1854 C C . TYR A 1 226 ? -6.081 16.819 24.159 1.00 41.41 226 TYR A C 1
ATOM 1856 O O . TYR A 1 226 ? -7.163 17.333 24.419 1.00 41.41 226 TYR A O 1
ATOM 1864 N N . CYS A 1 227 ? -5.993 15.892 23.193 1.00 41.28 227 CYS A N 1
ATOM 1865 C CA . CYS A 1 227 ? -7.141 15.561 22.315 1.00 41.28 227 CYS A CA 1
ATOM 1866 C C . CYS A 1 227 ? -8.109 14.489 22.862 1.00 41.28 227 CYS A C 1
ATOM 1868 O O . CYS A 1 227 ? -9.287 14.480 22.509 1.00 41.28 227 CYS A O 1
ATOM 1870 N N . VAL A 1 228 ? -7.648 13.572 23.719 1.00 45.44 228 VAL A N 1
ATOM 1871 C CA . VAL A 1 228 ? -8.445 12.388 24.111 1.00 45.44 228 VAL A CA 1
ATOM 1872 C C . VAL A 1 228 ? -9.372 12.653 25.310 1.00 45.44 228 VAL A C 1
ATOM 1874 O O . VAL A 1 228 ? -10.333 11.916 25.516 1.00 45.44 228 VAL A O 1
ATOM 1877 N N . THR A 1 229 ? -9.183 13.743 26.059 1.00 43.25 229 THR A N 1
ATOM 1878 C CA . THR A 1 229 ? -10.089 14.124 27.162 1.00 43.25 229 THR A CA 1
ATOM 1879 C C . THR A 1 229 ? -11.511 14.439 26.686 1.00 43.25 229 THR A C 1
ATOM 1881 O O . THR A 1 229 ? -12.453 14.134 27.408 1.00 43.25 229 THR A O 1
ATOM 1884 N N . GLY A 1 230 ? -11.693 14.935 25.454 1.00 42.25 230 GLY A N 1
ATOM 1885 C CA . GLY A 1 230 ? -13.019 15.046 24.824 1.00 42.25 230 GLY A CA 1
ATOM 1886 C C . GLY A 1 230 ? -13.595 13.703 24.343 1.00 42.25 230 GLY A C 1
ATOM 1887 O O . GLY A 1 230 ? -14.806 13.514 24.320 1.00 42.25 230 GLY A O 1
ATOM 1888 N N . CYS A 1 231 ? -12.741 12.729 24.013 1.00 41.16 231 CYS A N 1
ATOM 1889 C CA . CYS A 1 231 ? -13.170 11.386 23.598 1.00 41.16 231 CYS A CA 1
ATOM 1890 C C . CYS A 1 231 ? -13.567 10.494 24.788 1.00 41.16 231 CYS A C 1
ATOM 1892 O O . CYS A 1 231 ? -14.294 9.515 24.618 1.00 41.16 231 CYS A O 1
ATOM 1894 N N . TYR A 1 232 ? -13.128 10.839 26.003 1.00 42.62 232 TYR A N 1
ATOM 1895 C CA . TYR A 1 232 ? -13.490 10.126 27.229 1.00 42.62 232 TYR A CA 1
ATOM 1896 C C . TYR A 1 232 ? -15.002 10.171 27.523 1.00 42.62 232 TYR A C 1
ATOM 1898 O O . TYR A 1 232 ? -15.528 9.226 28.106 1.00 42.62 232 TYR A O 1
ATOM 1906 N N . GLU A 1 233 ? -15.727 11.207 27.082 1.00 42.19 233 GLU A N 1
ATOM 1907 C CA . GLU A 1 233 ? -17.195 11.246 27.203 1.00 42.19 233 GLU A CA 1
ATOM 1908 C C . GLU A 1 233 ? -17.900 10.293 26.226 1.00 42.19 233 GLU A C 1
ATOM 1910 O O . GLU A 1 233 ? -18.880 9.646 26.595 1.00 42.19 233 GLU A O 1
ATOM 1915 N N . ILE A 1 234 ? -17.352 10.113 25.018 1.00 45.78 234 ILE A N 1
ATOM 1916 C CA . ILE A 1 234 ? -17.861 9.142 24.033 1.00 45.78 234 ILE A CA 1
ATOM 1917 C C . ILE A 1 234 ? -17.699 7.708 24.568 1.00 45.78 234 ILE A C 1
ATOM 1919 O O . ILE A 1 234 ? -18.589 6.875 24.404 1.00 45.78 234 ILE A O 1
ATOM 1923 N N . LEU A 1 235 ? -16.598 7.428 25.277 1.00 43.38 235 LEU A N 1
ATOM 1924 C CA . LEU A 1 235 ? -16.374 6.142 25.949 1.00 43.38 235 LEU A CA 1
ATOM 1925 C C . LEU A 1 235 ? -17.232 5.956 27.215 1.00 43.38 235 LEU A C 1
ATOM 1927 O O . LEU A 1 235 ? -17.617 4.826 27.511 1.00 43.38 235 LEU A O 1
ATOM 1931 N N . LYS A 1 236 ? -17.593 7.032 27.931 1.00 42.75 236 LYS A N 1
ATOM 1932 C CA . LYS A 1 236 ? -18.539 6.967 29.064 1.00 42.75 236 LYS A CA 1
ATOM 1933 C C . LYS A 1 236 ? -19.966 6.628 28.635 1.00 42.75 236 LYS A C 1
ATOM 1935 O O . LYS A 1 236 ? -20.652 5.910 29.356 1.00 42.75 236 LYS A O 1
ATOM 1940 N N . HIS A 1 237 ? -20.417 7.110 27.475 1.00 41.56 237 HIS A N 1
ATOM 1941 C CA . HIS A 1 237 ? -21.798 6.893 27.025 1.00 41.56 237 HIS A CA 1
ATOM 1942 C C . HIS A 1 237 ? -22.136 5.425 26.699 1.00 41.56 237 HIS A C 1
ATOM 1944 O O . HIS A 1 237 ? -23.310 5.062 26.705 1.00 41.56 237 HIS A O 1
ATOM 1950 N N . ASN A 1 238 ? -21.128 4.567 26.499 1.00 37.59 238 ASN A N 1
ATOM 1951 C CA . ASN A 1 238 ? -21.271 3.112 26.384 1.00 37.59 238 ASN A CA 1
ATOM 1952 C C . ASN A 1 238 ? -20.957 2.395 27.717 1.00 37.59 238 ASN A C 1
ATOM 1954 O O . ASN A 1 238 ? -20.039 1.584 27.776 1.00 37.59 238 ASN A O 1
ATOM 1958 N N . SER A 1 239 ? -21.696 2.735 28.781 1.00 35.53 239 SER A N 1
ATOM 1959 C CA . SER A 1 239 ? -22.025 1.939 29.992 1.00 35.53 239 SER A CA 1
ATOM 1960 C C . SER A 1 239 ? -20.989 0.988 30.647 1.00 35.53 239 SER A C 1
ATOM 1962 O O . SER A 1 239 ? -21.397 0.065 31.350 1.00 35.53 239 SER A O 1
ATOM 1964 N N . VAL A 1 240 ? -19.677 1.151 30.437 1.00 41.66 240 VAL A N 1
ATOM 1965 C CA . VAL A 1 240 ? -18.631 0.200 30.902 1.00 41.66 240 VAL A CA 1
ATOM 1966 C C . VAL A 1 240 ? -17.501 0.895 31.696 1.00 41.66 240 VAL A C 1
ATOM 1968 O O . VAL A 1 240 ? -16.521 0.266 32.081 1.00 41.66 240 VAL A O 1
ATOM 1971 N N . PHE A 1 241 ? -17.635 2.192 31.997 1.00 36.75 241 PHE A N 1
ATOM 1972 C CA . PHE A 1 241 ? -16.641 2.973 32.753 1.00 36.75 241 PHE A CA 1
ATOM 1973 C C . PHE A 1 241 ? -17.231 3.685 33.983 1.00 36.75 241 PHE A C 1
ATOM 1975 O O . PHE A 1 241 ? -17.092 4.897 34.150 1.00 36.75 241 PHE A O 1
ATOM 1982 N N . GLU A 1 242 ? -17.828 2.908 34.886 1.00 33.84 242 GLU A N 1
ATOM 1983 C CA . GLU A 1 242 ? -17.885 3.270 36.306 1.00 33.84 242 GLU A CA 1
ATOM 1984 C C . GLU A 1 242 ? -16.858 2.430 37.083 1.00 33.84 242 GLU A C 1
ATOM 1986 O O . GLU A 1 242 ? -16.735 1.233 36.847 1.00 33.84 242 GLU A O 1
ATOM 1991 N N . HIS A 1 243 ? -16.132 3.088 37.997 1.00 34.41 243 HIS A N 1
ATOM 1992 C CA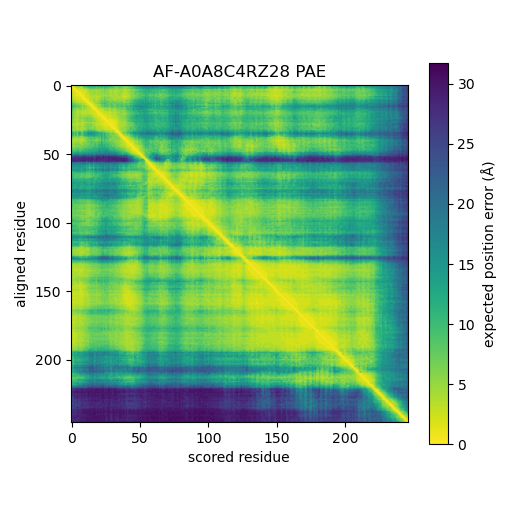 . HIS A 1 243 ? -14.997 2.604 38.812 1.00 34.41 243 HIS A CA 1
ATOM 1993 C C . HIS A 1 243 ? -13.580 2.807 38.252 1.00 34.41 243 HIS A C 1
ATOM 1995 O O . HIS A 1 243 ? -12.853 1.868 37.944 1.00 34.41 243 HIS A O 1
ATOM 2001 N N . LEU A 1 244 ? -13.139 4.067 38.290 1.00 30.09 244 LEU A N 1
ATOM 2002 C CA . LEU A 1 244 ? -11.752 4.436 38.596 1.00 30.09 244 LEU A CA 1
ATOM 2003 C C . LEU A 1 244 ? -11.776 5.747 39.396 1.00 30.09 244 LEU A C 1
ATOM 2005 O O . LEU A 1 244 ? -11.614 6.842 38.865 1.00 30.09 244 LEU A O 1
ATOM 2009 N N . HIS A 1 245 ? -12.086 5.605 40.686 1.00 26.84 245 HIS A N 1
ATOM 2010 C CA . HIS A 1 245 ? -12.078 6.680 41.677 1.00 26.84 245 HIS A CA 1
ATOM 2011 C C . HIS A 1 245 ? -11.386 6.175 42.953 1.00 26.84 245 HIS A C 1
ATOM 2013 O O . HIS A 1 245 ? -12.046 5.862 43.941 1.00 26.84 245 HIS A O 1
ATOM 2019 N N . MET A 1 246 ? -10.060 6.033 42.880 1.00 29.08 246 MET A N 1
ATOM 2020 C CA . MET A 1 246 ? -9.059 6.273 43.936 1.00 29.08 246 MET A CA 1
ATOM 2021 C C . MET A 1 246 ? -7.660 6.046 43.358 1.00 29.08 246 MET A C 1
ATOM 2023 O O . MET A 1 246 ? -7.519 5.091 42.564 1.00 29.08 246 MET A O 1
#

pLDDT: mean 77.05, std 15.03, range [26.84, 96.31]

Mean predicted aligned error: 11.39 Å